Protein AF-A0A8J5NSU1-F1 (afdb_monomer)

Radius of gyration: 19.99 Å; Cα contacts (8 Å, |Δi|>4): 197; chains: 1; bounding box: 44×42×58 Å

Mean predicted aligned error: 5.73 Å

InterPro domains:
  IPR018834 DNA/RNA-binding domain, Est1-type [PF10373] (83-142)
  IPR045153 Est1/Ebs1-like [PTHR15696] (2-161)

Foldseek 3Di:
DLVCCCPPVQPVVLVVLVVVPPVSVVVNVVSLVVQLVVLVVCCVPPVVCVLSSLQSNLVSLVSQLVSDDDDPVSNVVSLVRSLVSLVVSCVVVVQALVSLVSVLVSPPPQLLSNLVSLVSQQPGNHHDVVSLVVLVVSLVPLPDLDLSSLVSVLVVLVSVCVVPDPDDRDPVSVVSSVVSVVSSVVCPVVVVVVCVCVVVPDD

pLDDT: mean 90.35, std 10.75, range [47.06, 98.19]

Sequence (203 aa):
MPARMWRHGIHSFLELLRHRLPASLEHMLTFLYLAYSMMALLYETVPAFEDTWIECLGDLARYRMAIEDDDTTDRELWTGLSRHWYCKASDRSPTTGRLYHHLAILARPNPLRQLYYYTKSLCVPIPFSSAQESLTNVFNCALSNSPDDTFIRAHKILFSTQSEYGVRMSENSRIEFLELARHFINQLDSHIAEMKGEWLEPG

Organism: NCBI:txid485398

Nearest PDB structures (foldseek):
  8p1h-assembly1_B-2  TM=4.190E-01  e=4.918E-01  Homo sapiens
  6fn9-assembly1_A  TM=3.946E-01  e=5.404E-01  Homo sapiens
  7exe-assembly1_B  TM=4.446E-01  e=1.525E+00  Mus musculus

Solvent-accessible surface area (backbone atoms only — not comparable to full-atom values): 10831 Å² total; per-residue (Å²): 112,68,68,56,45,45,50,68,67,43,49,51,51,51,53,57,33,60,77,41,57,74,85,29,46,70,61,44,53,54,48,49,56,51,52,44,53,54,40,51,50,40,41,75,73,42,65,93,48,35,70,60,33,35,47,51,48,16,49,50,25,45,53,58,25,73,70,45,85,84,50,68,65,61,27,49,51,24,45,51,53,15,44,54,27,34,51,55,42,31,73,75,39,68,44,45,6,59,42,31,37,52,47,21,64,66,33,61,91,43,60,63,56,22,52,51,24,23,49,49,5,54,70,27,88,43,51,27,75,72,28,56,66,58,44,52,52,53,45,69,66,41,76,60,89,46,59,63,23,30,50,44,45,33,47,43,55,59,55,63,35,62,75,48,86,81,48,76,69,49,72,67,58,50,51,52,35,52,50,33,50,51,54,29,60,72,43,44,66,64,52,60,63,70,47,75,62,68,84,69,60,86,129

Structure (mmCIF, N/CA/C/O backbone):
data_AF-A0A8J5NSU1-F1
#
_entry.id   AF-A0A8J5NSU1-F1
#
loop_
_atom_site.group_PDB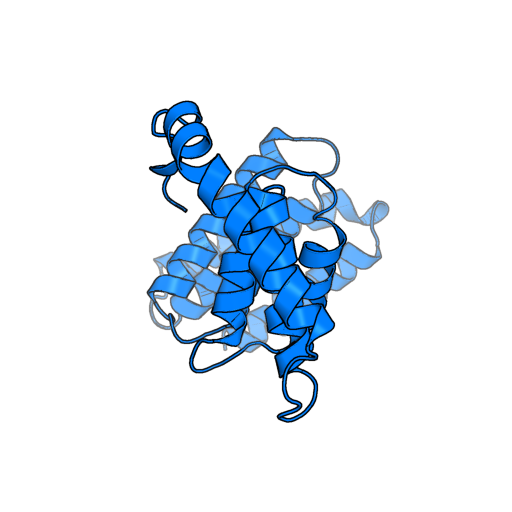
_atom_site.id
_atom_site.type_symbol
_atom_site.label_atom_id
_atom_site.label_alt_id
_atom_site.label_comp_id
_atom_site.label_asym_id
_atom_site.label_entity_id
_atom_site.label_seq_id
_atom_site.pdbx_PDB_ins_code
_atom_site.Cartn_x
_atom_site.Cartn_y
_atom_site.Cartn_z
_atom_site.occupancy
_atom_site.B_iso_or_equiv
_atom_site.auth_seq_id
_atom_site.auth_comp_id
_atom_site.auth_asym_id
_atom_site.auth_atom_id
_atom_site.pdbx_PDB_model_num
ATOM 1 N N . MET A 1 1 ? 3.792 -13.693 -20.933 1.00 75.44 1 MET A N 1
ATOM 2 C CA . MET A 1 1 ? 4.871 -12.800 -21.411 1.00 75.44 1 MET A CA 1
ATOM 3 C C . MET A 1 1 ? 5.168 -11.672 -20.403 1.00 75.44 1 MET A C 1
ATOM 5 O O . MET A 1 1 ? 6.319 -11.629 -19.973 1.00 75.44 1 MET A O 1
ATOM 9 N N . PRO A 1 2 ? 4.181 -10.904 -19.885 1.00 86.81 2 PRO A N 1
ATOM 10 C CA . PRO A 1 2 ? 4.406 -9.832 -18.891 1.00 86.81 2 PRO A CA 1
ATOM 11 C C . PRO A 1 2 ? 5.147 -10.260 -17.616 1.00 86.81 2 PRO A C 1
ATOM 13 O O . PRO A 1 2 ? 6.163 -9.674 -17.262 1.00 86.81 2 PRO A O 1
ATOM 16 N N . ALA A 1 3 ? 4.723 -11.357 -16.978 1.00 86.75 3 ALA A N 1
ATOM 17 C CA . ALA A 1 3 ? 5.341 -11.835 -15.736 1.00 86.75 3 ALA A CA 1
ATOM 18 C C . ALA A 1 3 ? 6.834 -12.196 -15.881 1.00 86.75 3 ALA A C 1
ATOM 20 O O . ALA A 1 3 ? 7.615 -12.003 -14.952 1.00 86.75 3 ALA A O 1
ATOM 21 N N . ARG A 1 4 ? 7.250 -12.708 -17.051 1.00 89.62 4 ARG A N 1
ATOM 22 C CA . ARG A 1 4 ? 8.665 -13.014 -17.328 1.00 89.62 4 ARG A CA 1
ATOM 23 C C . ARG A 1 4 ? 9.475 -11.743 -17.556 1.00 89.62 4 ARG A C 1
ATOM 25 O O . ARG A 1 4 ? 10.593 -11.667 -17.060 1.00 89.62 4 ARG A O 1
ATOM 32 N N . MET A 1 5 ? 8.913 -10.776 -18.282 1.00 91.56 5 MET A N 1
ATOM 33 C CA . MET A 1 5 ? 9.536 -9.470 -18.502 1.00 91.56 5 MET A CA 1
ATOM 34 C C . MET A 1 5 ? 9.744 -8.740 -17.173 1.00 91.56 5 MET A C 1
ATOM 36 O O . MET A 1 5 ? 10.858 -8.312 -16.898 1.00 91.56 5 MET A O 1
ATOM 40 N N . TRP A 1 6 ? 8.719 -8.693 -16.316 1.00 93.19 6 TRP A N 1
ATOM 41 C CA . TRP A 1 6 ? 8.844 -8.125 -14.975 1.00 93.19 6 TRP A CA 1
ATOM 42 C C . TRP A 1 6 ? 9.923 -8.844 -14.166 1.00 93.19 6 TRP A C 1
ATOM 44 O O . TRP A 1 6 ? 10.908 -8.231 -13.768 1.00 93.19 6 TRP A O 1
ATOM 54 N N . ARG A 1 7 ? 9.785 -10.164 -13.982 1.00 91.94 7 ARG A N 1
ATOM 55 C CA . ARG A 1 7 ? 10.681 -10.943 -13.120 1.00 91.94 7 ARG A CA 1
ATOM 56 C C . ARG A 1 7 ? 12.136 -10.865 -13.570 1.00 91.94 7 ARG A C 1
ATOM 58 O O . ARG A 1 7 ? 12.996 -10.564 -12.754 1.00 91.94 7 ARG A O 1
ATOM 65 N N . HIS A 1 8 ? 12.405 -11.159 -14.840 1.00 91.88 8 HIS A N 1
ATOM 66 C CA . HIS A 1 8 ? 13.769 -11.350 -15.336 1.00 91.88 8 HIS A CA 1
ATOM 67 C C . HIS A 1 8 ? 14.363 -10.106 -15.999 1.00 91.88 8 HIS A C 1
ATOM 69 O O . HIS A 1 8 ? 15.579 -9.965 -16.008 1.00 91.88 8 HIS A O 1
ATOM 75 N N . GLY A 1 9 ? 13.530 -9.233 -16.570 1.00 89.81 9 GLY A N 1
ATOM 76 C CA . GLY A 1 9 ? 13.984 -8.037 -17.282 1.00 89.81 9 GLY A CA 1
ATOM 77 C C . GLY A 1 9 ? 14.068 -6.790 -16.406 1.00 89.81 9 GLY A C 1
ATOM 78 O O . GLY A 1 9 ? 14.919 -5.946 -16.656 1.00 89.81 9 GLY A O 1
ATOM 79 N N . ILE A 1 10 ? 13.214 -6.673 -15.384 1.00 94.94 10 ILE A N 1
ATOM 80 C CA . ILE A 1 10 ? 13.121 -5.463 -14.554 1.00 94.94 10 ILE A CA 1
ATOM 81 C C . ILE A 1 10 ? 13.527 -5.769 -13.114 1.00 94.94 10 ILE A C 1
ATOM 83 O O . ILE A 1 10 ? 14.558 -5.295 -12.646 1.00 94.94 10 ILE A O 1
ATOM 87 N N . HIS A 1 11 ? 12.764 -6.615 -12.424 1.00 94.62 11 HIS A N 1
ATOM 88 C CA . HIS A 1 11 ? 12.920 -6.866 -10.995 1.00 94.62 11 HIS A CA 1
ATOM 89 C C . HIS A 1 11 ? 14.292 -7.456 -10.640 1.00 94.62 11 HIS A C 1
ATOM 91 O O . HIS A 1 11 ? 14.971 -6.935 -9.762 1.00 94.62 11 HIS A O 1
ATOM 97 N N . SER A 1 12 ? 14.755 -8.505 -11.334 1.00 94.69 12 SER A N 1
ATOM 98 C CA . SER A 1 12 ? 16.086 -9.079 -11.073 1.00 94.69 12 SER A CA 1
ATOM 99 C C . SER A 1 12 ? 17.222 -8.064 -11.227 1.00 94.69 12 SER A C 1
ATOM 101 O O . SER A 1 12 ? 18.187 -8.115 -10.465 1.00 94.69 12 SER A O 1
ATOM 103 N N . PHE A 1 13 ? 17.118 -7.144 -12.188 1.00 95.50 13 PHE A N 1
ATOM 104 C CA . PHE A 1 13 ? 18.140 -6.123 -12.394 1.00 95.50 13 PHE A CA 1
ATOM 105 C C . PHE A 1 13 ? 18.044 -5.001 -11.353 1.00 95.50 13 PHE A C 1
ATOM 107 O O . PHE A 1 13 ? 19.072 -4.601 -10.812 1.00 95.50 13 PHE A O 1
ATOM 114 N N . LEU A 1 14 ? 16.830 -4.569 -10.985 1.00 95.38 14 LEU A N 1
ATOM 115 C CA . LEU A 1 14 ? 16.616 -3.643 -9.867 1.00 95.38 14 LEU A CA 1
ATOM 116 C C . LEU A 1 14 ? 17.198 -4.179 -8.567 1.00 95.38 14 LEU A C 1
ATOM 118 O O . LEU A 1 14 ? 17.887 -3.447 -7.866 1.00 95.38 14 LEU A O 1
ATOM 122 N N . GLU A 1 15 ? 16.976 -5.457 -8.264 1.00 95.88 15 GLU A N 1
ATOM 123 C CA . GLU A 1 15 ? 17.552 -6.073 -7.074 1.00 95.88 15 GLU A CA 1
ATOM 124 C C . GLU A 1 15 ? 19.081 -6.086 -7.139 1.00 95.88 15 GLU A C 1
ATOM 126 O O . GLU A 1 15 ? 19.726 -5.732 -6.155 1.00 95.88 15 GLU A O 1
ATOM 131 N N . LEU A 1 16 ? 19.684 -6.408 -8.288 1.00 96.19 16 LEU A N 1
ATOM 132 C CA . LEU A 1 16 ? 21.140 -6.334 -8.454 1.00 96.19 16 LEU A CA 1
ATOM 133 C C . LEU A 1 16 ? 21.671 -4.923 -8.173 1.00 96.19 16 LEU A C 1
ATOM 135 O O . LEU A 1 16 ? 22.657 -4.779 -7.448 1.00 96.19 16 LEU A O 1
ATOM 139 N N . LEU A 1 17 ? 21.019 -3.893 -8.716 1.00 95.75 17 LEU A N 1
ATOM 140 C CA . LEU A 1 17 ? 21.403 -2.502 -8.485 1.00 95.75 17 LEU A CA 1
ATOM 141 C C . LEU A 1 17 ? 21.207 -2.114 -7.016 1.00 95.75 17 LEU A C 1
ATOM 143 O O . LEU A 1 17 ? 22.124 -1.554 -6.423 1.00 95.75 17 LEU A O 1
ATOM 147 N N . ARG A 1 18 ? 20.086 -2.492 -6.393 1.00 93.81 18 ARG A N 1
ATOM 148 C CA . ARG A 1 18 ? 19.778 -2.201 -4.985 1.00 93.81 18 ARG A CA 1
ATOM 149 C C . ARG A 1 18 ? 20.840 -2.750 -4.031 1.00 93.81 18 ARG A C 1
ATOM 151 O O . ARG A 1 18 ? 21.255 -2.050 -3.114 1.00 93.81 18 ARG A O 1
ATOM 158 N N . HIS A 1 19 ? 21.334 -3.967 -4.266 1.00 95.19 19 HIS A N 1
ATOM 159 C CA . HIS A 1 19 ? 22.389 -4.577 -3.439 1.00 95.19 19 HIS A CA 1
ATOM 160 C C . HIS A 1 19 ? 23.763 -3.895 -3.579 1.00 95.19 19 HIS A C 1
ATOM 162 O O . HIS A 1 19 ? 24.667 -4.180 -2.796 1.00 95.19 19 HIS A O 1
ATOM 168 N N . ARG A 1 20 ? 23.950 -3.033 -4.585 1.00 95.31 20 ARG A N 1
ATOM 169 C CA . ARG A 1 20 ? 25.209 -2.320 -4.859 1.00 95.31 20 ARG A CA 1
ATOM 170 C C . ARG A 1 20 ? 25.167 -0.846 -4.453 1.00 95.31 20 ARG A C 1
ATOM 172 O O . ARG A 1 20 ? 26.121 -0.122 -4.736 1.00 95.31 20 ARG A O 1
ATOM 179 N N . LEU A 1 21 ? 24.096 -0.402 -3.798 1.00 92.94 21 LEU A N 1
ATOM 180 C CA . LEU A 1 21 ? 24.011 0.956 -3.275 1.00 92.94 21 LEU A CA 1
ATOM 181 C C . LEU A 1 21 ? 25.087 1.196 -2.194 1.00 92.94 21 LEU A C 1
ATOM 183 O O . LEU A 1 21 ? 25.416 0.270 -1.448 1.00 92.94 21 LEU A O 1
ATOM 187 N N . PRO A 1 22 ? 25.656 2.414 -2.117 1.00 94.44 22 PRO A N 1
ATOM 188 C CA . PRO A 1 22 ? 25.308 3.602 -2.911 1.00 94.44 22 PRO A CA 1
ATOM 189 C C . PRO A 1 22 ? 25.977 3.670 -4.299 1.00 94.44 22 PRO A C 1
ATOM 191 O O . PRO A 1 22 ? 25.592 4.495 -5.120 1.00 94.44 22 PRO A O 1
ATOM 194 N N . ALA A 1 23 ? 26.942 2.797 -4.611 1.00 96.38 23 ALA A N 1
ATOM 195 C CA . ALA A 1 23 ? 27.762 2.896 -5.828 1.00 96.38 23 ALA A CA 1
ATOM 196 C C . ALA A 1 23 ? 26.972 2.766 -7.149 1.00 96.38 23 ALA A C 1
ATOM 198 O O . ALA A 1 23 ? 27.424 3.222 -8.196 1.00 96.38 23 ALA A O 1
ATOM 199 N N . SER A 1 24 ? 25.798 2.138 -7.118 1.00 95.94 24 SER A N 1
ATOM 200 C CA . SER A 1 24 ? 24.911 1.946 -8.272 1.00 95.94 24 SER A CA 1
ATOM 201 C C . SER A 1 24 ? 23.809 3.005 -8.409 1.00 95.94 24 SER A C 1
ATOM 203 O O . SER A 1 24 ? 22.984 2.865 -9.312 1.00 95.94 24 SER A O 1
ATOM 205 N N . LEU A 1 25 ? 23.754 4.032 -7.549 1.00 93.75 25 LEU A N 1
ATOM 206 C CA . LEU A 1 25 ? 22.594 4.929 -7.435 1.00 93.75 25 LEU A CA 1
ATOM 207 C C . LEU A 1 25 ? 22.194 5.576 -8.770 1.00 93.75 25 LEU A C 1
ATOM 209 O O . LEU A 1 25 ? 21.051 5.432 -9.196 1.00 93.75 25 LEU A O 1
ATOM 213 N N . GLU A 1 26 ? 23.134 6.208 -9.477 1.00 94.56 26 GLU A N 1
ATOM 214 C CA . GLU A 1 26 ? 22.860 6.849 -10.775 1.00 94.56 26 GLU A CA 1
ATOM 215 C C . GLU A 1 26 ? 22.326 5.858 -11.824 1.00 94.56 26 GLU A C 1
ATOM 217 O O . GLU A 1 26 ? 21.398 6.160 -12.581 1.00 94.56 26 GLU A O 1
ATOM 222 N N . HIS A 1 27 ? 22.870 4.637 -11.838 1.00 96.12 27 HIS A N 1
ATOM 223 C CA . HIS A 1 27 ? 22.427 3.571 -12.737 1.00 96.12 27 HIS A CA 1
ATOM 224 C C . HIS A 1 27 ? 21.019 3.095 -12.373 1.00 96.12 27 HIS A C 1
ATOM 226 O O . HIS A 1 27 ? 20.200 2.849 -13.258 1.00 96.12 27 HIS A O 1
ATOM 232 N N . MET A 1 28 ? 20.723 2.987 -11.074 1.00 95.69 28 MET A N 1
ATOM 233 C CA . MET A 1 28 ? 19.408 2.603 -10.569 1.00 95.69 28 MET A CA 1
ATOM 234 C C . MET A 1 28 ? 18.350 3.649 -10.904 1.00 95.69 28 MET A C 1
ATOM 236 O O . MET A 1 28 ? 17.286 3.280 -11.398 1.00 95.69 28 MET A O 1
ATOM 240 N N . LEU A 1 29 ? 18.655 4.935 -10.719 1.00 94.69 29 LEU A N 1
ATOM 241 C CA . LEU A 1 29 ? 17.772 6.036 -11.100 1.00 94.69 29 LEU A CA 1
ATOM 242 C C . LEU A 1 29 ? 17.488 6.007 -12.604 1.00 94.69 29 LEU A C 1
ATOM 244 O O . LEU A 1 29 ? 16.330 5.933 -13.011 1.00 94.69 29 LEU A O 1
ATOM 248 N N . THR A 1 30 ? 18.536 5.965 -13.430 1.00 96.38 30 THR A N 1
ATOM 249 C CA . THR A 1 30 ? 18.403 5.915 -14.896 1.00 96.38 30 THR A CA 1
ATOM 250 C C . THR A 1 30 ? 17.555 4.723 -15.344 1.00 96.38 30 THR A C 1
ATOM 252 O O . THR A 1 30 ? 16.654 4.866 -16.174 1.00 96.38 30 THR A O 1
ATOM 255 N N . PHE A 1 31 ? 17.803 3.543 -14.767 1.00 96.94 31 PHE A N 1
ATOM 256 C CA . PHE A 1 31 ? 17.044 2.341 -15.091 1.00 96.94 31 PHE A CA 1
ATOM 257 C C . PHE A 1 31 ? 15.575 2.447 -14.668 1.00 96.94 31 PHE A C 1
ATOM 259 O O . PHE A 1 31 ? 14.702 2.053 -15.438 1.00 96.94 31 PHE A O 1
ATOM 266 N N . LEU A 1 32 ? 15.284 3.008 -13.490 1.00 96.00 32 LEU A N 1
ATOM 267 C CA . LEU A 1 32 ? 13.913 3.229 -13.026 1.00 96.00 32 LEU A CA 1
ATOM 268 C C . LEU A 1 32 ? 13.137 4.157 -13.966 1.00 96.00 32 LEU A C 1
ATOM 270 O O . LEU A 1 32 ? 12.021 3.809 -14.348 1.00 96.00 32 LEU A O 1
ATOM 274 N N . TYR A 1 33 ? 13.723 5.280 -14.396 1.00 95.31 33 TYR A N 1
ATOM 275 C CA . TYR A 1 33 ? 13.072 6.195 -15.344 1.00 95.31 33 TYR A CA 1
ATOM 276 C C . TYR A 1 33 ? 12.796 5.532 -16.698 1.00 95.31 33 TYR A C 1
ATOM 278 O O . TYR A 1 33 ? 11.700 5.679 -17.250 1.00 95.31 33 TYR A O 1
ATOM 286 N N . LEU A 1 34 ? 13.756 4.761 -17.222 1.00 97.31 34 LEU A N 1
ATOM 287 C CA . LEU A 1 34 ? 13.581 4.026 -18.474 1.00 97.31 34 LEU A CA 1
ATOM 288 C C . LEU A 1 34 ? 12.487 2.958 -18.345 1.00 97.31 34 LEU A C 1
ATOM 290 O O . LEU A 1 34 ? 11.569 2.914 -19.164 1.00 97.31 34 LEU A O 1
ATOM 294 N N . ALA A 1 35 ? 12.555 2.126 -17.303 1.00 97.19 35 ALA A N 1
ATOM 295 C CA . ALA A 1 35 ? 11.579 1.073 -17.055 1.00 97.19 35 ALA A CA 1
ATOM 296 C C . ALA A 1 35 ? 10.172 1.654 -16.866 1.00 97.19 35 ALA A C 1
ATOM 298 O O . ALA A 1 35 ? 9.225 1.143 -17.459 1.00 97.19 35 ALA A O 1
ATOM 299 N N . TYR A 1 36 ? 10.035 2.748 -16.110 1.00 97.38 36 TYR A N 1
ATOM 300 C CA . TYR A 1 36 ? 8.752 3.419 -15.901 1.00 97.38 36 TYR A CA 1
ATOM 301 C C . TYR A 1 36 ? 8.175 3.946 -17.216 1.00 97.38 36 TYR A C 1
ATOM 303 O O . TYR A 1 36 ? 7.023 3.662 -17.532 1.00 97.38 36 TYR A O 1
ATOM 311 N N . SER A 1 37 ? 8.990 4.625 -18.029 1.00 97.31 37 SER A N 1
ATOM 312 C CA . SER A 1 37 ? 8.568 5.144 -19.339 1.00 97.31 37 SER A CA 1
ATOM 313 C C . SER A 1 37 ? 8.126 4.022 -20.284 1.00 97.31 37 SER A C 1
ATOM 315 O O . SER A 1 37 ? 7.095 4.127 -20.947 1.00 97.31 37 SER A O 1
ATOM 317 N N . MET A 1 38 ? 8.866 2.909 -20.311 1.00 96.00 38 MET A N 1
ATOM 318 C CA . MET A 1 38 ? 8.496 1.735 -21.101 1.00 96.00 38 MET A CA 1
ATOM 319 C C . MET A 1 38 ? 7.194 1.093 -20.605 1.00 96.00 38 MET A C 1
ATOM 321 O O . MET A 1 38 ? 6.357 0.718 -21.423 1.00 96.00 38 MET A O 1
ATOM 325 N N . MET A 1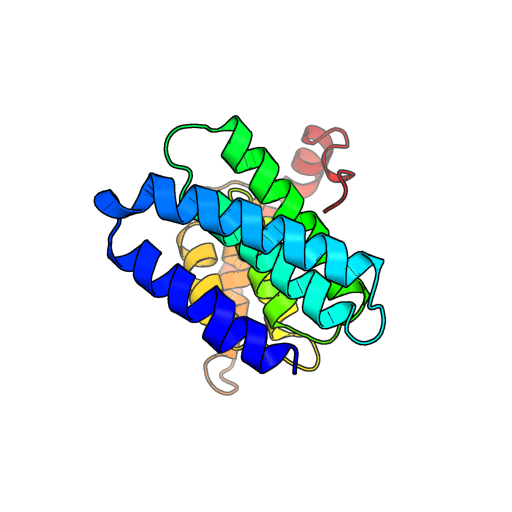 39 ? 7.001 0.963 -19.287 1.00 95.88 39 MET A N 1
ATOM 326 C CA . MET A 1 39 ? 5.768 0.392 -18.731 1.00 95.88 39 MET A CA 1
ATOM 327 C C . MET A 1 39 ? 4.561 1.303 -18.974 1.00 95.88 39 MET A C 1
ATOM 329 O O . MET A 1 39 ? 3.490 0.794 -19.291 1.00 95.88 39 MET A O 1
ATOM 333 N N . ALA A 1 40 ? 4.730 2.625 -18.889 1.00 96.81 40 ALA A N 1
ATOM 334 C CA . ALA A 1 40 ? 3.679 3.594 -19.195 1.00 96.81 40 ALA A CA 1
ATOM 335 C C . ALA A 1 40 ? 3.247 3.496 -20.666 1.00 96.81 40 ALA A C 1
ATOM 337 O O . ALA A 1 40 ? 2.057 3.385 -20.953 1.00 96.81 40 ALA A O 1
ATOM 338 N N . LEU A 1 41 ? 4.209 3.401 -21.591 1.00 97.25 41 LEU A N 1
ATOM 339 C CA . LEU A 1 41 ? 3.911 3.190 -23.007 1.00 97.25 41 LEU A CA 1
ATOM 340 C C . LEU A 1 41 ? 3.153 1.875 -23.245 1.00 97.25 41 LEU A C 1
ATOM 342 O O . LEU A 1 41 ? 2.197 1.843 -24.019 1.00 97.25 41 LEU A O 1
ATOM 346 N N . LEU A 1 42 ? 3.548 0.779 -22.588 1.00 96.00 42 LEU A N 1
ATOM 347 C CA . LEU A 1 42 ? 2.837 -0.503 -22.696 1.00 96.00 42 LEU A CA 1
ATOM 348 C C . LEU A 1 42 ? 1.428 -0.440 -22.098 1.00 96.00 42 LEU A C 1
ATOM 350 O O . LEU A 1 42 ? 0.510 -1.033 -22.661 1.00 96.00 42 LEU A O 1
ATOM 354 N N . TYR A 1 43 ? 1.252 0.286 -20.995 1.00 96.44 43 TYR A N 1
ATOM 355 C CA . TYR A 1 43 ? -0.054 0.547 -20.400 1.00 96.44 43 TYR A CA 1
ATOM 356 C C . TYR A 1 43 ? -0.986 1.277 -21.383 1.00 96.44 43 TYR A C 1
ATOM 358 O O . TYR A 1 43 ? -2.143 0.885 -21.524 1.00 96.44 43 TYR A O 1
ATOM 366 N N . GLU A 1 44 ? -0.477 2.262 -22.126 1.00 96.50 44 GLU A N 1
ATOM 367 C CA . GLU A 1 44 ? -1.261 3.026 -23.108 1.00 96.50 44 GLU A CA 1
ATOM 368 C C . GLU A 1 44 ? -1.528 2.265 -24.415 1.00 96.50 44 GLU A C 1
ATOM 370 O O . GLU A 1 44 ? -2.582 2.426 -25.028 1.00 96.50 44 GLU A O 1
ATOM 375 N N . THR A 1 45 ? -0.581 1.436 -24.863 1.00 97.19 45 THR A N 1
ATOM 376 C CA . THR A 1 45 ? -0.619 0.830 -26.208 1.00 97.19 45 THR A CA 1
ATOM 377 C C . THR A 1 45 ? -1.034 -0.641 -26.228 1.00 97.19 45 THR A C 1
ATOM 379 O O . THR A 1 45 ? -1.451 -1.144 -27.272 1.00 97.19 45 THR A O 1
ATOM 382 N N . VAL A 1 46 ? -0.951 -1.353 -25.096 1.00 95.75 46 VAL A N 1
ATOM 383 C CA . VAL A 1 46 ? -1.219 -2.798 -24.997 1.00 95.75 46 VAL A CA 1
ATOM 384 C C . VAL A 1 46 ? -2.208 -3.091 -23.854 1.00 95.75 46 VAL A C 1
ATOM 386 O O . VAL A 1 46 ? -1.813 -3.608 -22.801 1.00 95.75 46 VAL A O 1
ATOM 389 N N . PRO A 1 47 ? -3.519 -2.845 -24.057 1.00 93.12 47 PRO A N 1
ATOM 390 C CA . PRO A 1 47 ? -4.539 -2.979 -23.008 1.00 93.12 47 PRO A CA 1
ATOM 391 C C . PRO A 1 47 ? -4.761 -4.424 -22.538 1.00 93.12 47 PRO A C 1
ATOM 393 O O . PRO A 1 47 ? -5.277 -4.652 -21.449 1.00 93.12 47 PRO A O 1
ATOM 396 N N . ALA A 1 48 ? -4.334 -5.423 -23.319 1.00 94.44 48 ALA A N 1
ATOM 397 C CA . ALA A 1 48 ? -4.514 -6.841 -22.996 1.00 94.44 48 ALA A CA 1
ATOM 398 C C . ALA A 1 48 ? -3.893 -7.271 -21.650 1.00 94.44 48 ALA A C 1
ATOM 400 O O . ALA A 1 48 ? -4.264 -8.313 -21.115 1.00 94.44 48 ALA A O 1
ATOM 401 N N . PHE A 1 49 ? -2.946 -6.495 -21.113 1.00 93.56 49 PHE A N 1
ATOM 402 C CA . PHE A 1 49 ? -2.282 -6.772 -19.836 1.00 93.56 49 PHE A CA 1
ATOM 403 C C . PHE A 1 49 ? -2.322 -5.568 -18.884 1.00 93.56 49 PHE A C 1
ATOM 405 O O . PHE A 1 49 ? -1.442 -5.438 -18.034 1.00 93.56 49 PHE A O 1
ATOM 412 N N . GLU A 1 50 ? -3.333 -4.702 -19.023 1.00 94.56 50 GLU A N 1
ATOM 413 C CA . GLU A 1 50 ? -3.479 -3.449 -18.270 1.00 94.56 50 GLU A CA 1
ATOM 414 C C . GLU A 1 50 ? -3.251 -3.633 -16.761 1.00 94.56 50 GLU A C 1
ATOM 416 O O . GLU A 1 50 ? -2.445 -2.915 -16.174 1.00 94.56 50 GLU A O 1
ATOM 421 N N . ASP A 1 51 ? -3.877 -4.644 -16.150 1.00 94.00 51 ASP A N 1
ATOM 422 C CA . ASP A 1 51 ? -3.747 -4.919 -14.712 1.00 94.00 51 ASP A CA 1
ATOM 423 C C . ASP A 1 51 ? -2.292 -5.199 -14.310 1.00 94.00 51 ASP A C 1
ATOM 425 O O . ASP A 1 51 ? -1.814 -4.719 -13.285 1.00 94.00 51 ASP A O 1
ATOM 429 N N . THR A 1 52 ? -1.549 -5.927 -15.151 1.00 94.00 52 THR A N 1
ATOM 430 C CA . THR A 1 52 ? -0.128 -6.198 -14.897 1.00 94.00 52 THR A CA 1
ATOM 431 C C . THR A 1 52 ? 0.709 -4.928 -15.018 1.00 94.00 52 THR A C 1
ATOM 433 O O . THR A 1 52 ? 1.629 -4.728 -14.228 1.00 94.00 52 THR A O 1
ATOM 436 N N . TRP A 1 53 ? 0.406 -4.065 -15.989 1.00 96.19 53 TRP A N 1
ATOM 437 C CA . TRP A 1 53 ? 1.135 -2.811 -16.186 1.00 96.19 53 TRP A CA 1
ATOM 438 C C . TRP A 1 53 ? 0.902 -1.823 -15.048 1.00 96.19 53 TRP A C 1
ATOM 440 O O . TRP A 1 53 ? 1.867 -1.239 -14.561 1.00 96.19 53 TRP A O 1
ATOM 450 N N . ILE A 1 54 ? -0.341 -1.707 -14.574 1.00 97.06 54 ILE A N 1
ATOM 451 C CA . ILE A 1 54 ? -0.711 -0.893 -13.409 1.00 97.06 54 ILE A CA 1
ATOM 452 C C . ILE A 1 54 ? 0.120 -1.300 -12.188 1.00 97.06 54 ILE A C 1
ATOM 454 O O . ILE A 1 54 ? 0.721 -0.449 -11.534 1.00 97.06 54 ILE A O 1
ATOM 458 N N . GLU A 1 55 ? 0.206 -2.598 -11.900 1.00 95.94 55 GLU A N 1
ATOM 459 C CA . GLU A 1 55 ? 0.990 -3.082 -10.762 1.00 95.94 55 GLU A CA 1
ATOM 460 C C . GLU A 1 55 ? 2.495 -2.836 -10.935 1.00 95.94 55 GLU A C 1
ATOM 462 O O . GLU A 1 55 ? 3.147 -2.368 -10.003 1.00 95.94 55 GLU A O 1
ATOM 467 N N . CYS A 1 56 ? 3.044 -3.079 -12.132 1.00 96.31 56 CYS A N 1
ATOM 468 C CA . CYS A 1 56 ? 4.457 -2.806 -12.419 1.00 96.31 56 CYS A CA 1
ATOM 469 C C . CYS A 1 56 ? 4.796 -1.320 -12.224 1.00 96.31 56 CYS A C 1
ATOM 471 O O . CYS A 1 56 ? 5.853 -0.995 -11.687 1.00 96.31 56 CYS A O 1
ATOM 473 N N . LEU A 1 57 ? 3.906 -0.414 -12.641 1.00 97.81 57 LEU A N 1
ATOM 474 C CA . LEU A 1 57 ? 4.071 1.030 -12.457 1.00 97.81 57 LEU A CA 1
ATOM 475 C C . LEU A 1 57 ? 4.028 1.421 -10.975 1.00 97.81 57 LEU A C 1
ATOM 477 O O . LEU A 1 57 ? 4.864 2.210 -10.529 1.00 97.81 57 LEU A O 1
ATOM 481 N N . GLY A 1 58 ? 3.121 0.820 -10.199 1.00 97.62 58 GLY A N 1
ATOM 482 C CA . GLY A 1 58 ? 3.068 0.994 -8.746 1.00 97.62 58 GLY A CA 1
ATOM 483 C C . GLY A 1 58 ? 4.348 0.529 -8.050 1.00 97.62 58 GLY A C 1
ATOM 484 O O . GLY A 1 58 ? 4.872 1.239 -7.186 1.00 97.62 58 GLY A O 1
ATOM 485 N N . ASP A 1 59 ? 4.896 -0.619 -8.456 1.00 96.56 59 ASP A N 1
ATOM 486 C CA . ASP A 1 59 ? 6.163 -1.139 -7.941 1.00 96.56 59 ASP A CA 1
ATOM 487 C C . ASP A 1 59 ? 7.366 -0.277 -8.323 1.00 96.56 59 ASP A C 1
ATOM 489 O O . ASP A 1 59 ? 8.184 0.034 -7.458 1.00 96.56 59 ASP A O 1
ATOM 493 N N . LEU A 1 60 ? 7.476 0.151 -9.582 1.00 97.38 60 LEU A N 1
ATOM 494 C CA . LEU A 1 60 ? 8.561 1.030 -10.030 1.00 97.38 60 LEU A CA 1
ATOM 495 C C . LEU A 1 60 ? 8.560 2.357 -9.265 1.00 97.38 60 LEU A C 1
ATOM 497 O O . LEU A 1 60 ? 9.611 2.790 -8.788 1.00 97.38 60 LEU A O 1
ATOM 501 N N . ALA A 1 61 ? 7.383 2.957 -9.074 1.00 96.88 61 ALA A N 1
ATOM 502 C CA . ALA A 1 61 ? 7.242 4.159 -8.262 1.00 96.88 61 ALA A CA 1
ATOM 503 C C . ALA A 1 61 ? 7.662 3.919 -6.801 1.00 96.88 61 ALA A C 1
ATOM 505 O O . ALA A 1 61 ? 8.364 4.738 -6.210 1.00 96.88 61 ALA A O 1
ATOM 506 N N . ARG A 1 62 ? 7.317 2.756 -6.233 1.00 95.25 62 ARG A N 1
ATOM 507 C CA . ARG A 1 62 ? 7.718 2.370 -4.873 1.00 95.25 62 ARG A CA 1
ATOM 508 C C . ARG A 1 62 ? 9.229 2.164 -4.738 1.00 95.25 62 ARG A C 1
ATOM 510 O O . ARG A 1 62 ? 9.795 2.560 -3.723 1.00 95.25 62 ARG A O 1
ATOM 517 N N . TYR A 1 63 ? 9.893 1.574 -5.736 1.00 94.88 63 TYR A N 1
ATOM 518 C CA . TYR A 1 63 ? 11.357 1.469 -5.758 1.00 94.88 63 TYR A CA 1
ATOM 519 C C . TYR A 1 63 ? 12.010 2.849 -5.774 1.00 94.88 63 TYR A C 1
ATOM 521 O O . TYR A 1 63 ? 12.932 3.085 -4.999 1.00 94.88 63 TYR A O 1
ATOM 529 N N . ARG A 1 64 ? 11.513 3.765 -6.614 1.00 94.25 64 ARG A N 1
ATOM 530 C CA . ARG A 1 64 ? 12.036 5.133 -6.710 1.00 94.25 64 ARG A CA 1
ATOM 531 C C . ARG A 1 64 ? 11.833 5.930 -5.420 1.00 94.25 64 ARG A C 1
ATOM 533 O O . ARG A 1 64 ? 12.750 6.638 -5.019 1.00 94.25 64 ARG A O 1
ATOM 540 N N . MET A 1 65 ? 10.692 5.751 -4.752 1.00 92.25 65 MET A N 1
ATOM 541 C CA . MET A 1 65 ? 10.424 6.287 -3.413 1.00 92.25 65 MET A CA 1
ATOM 542 C C . MET A 1 65 ? 11.403 5.733 -2.364 1.00 92.25 65 MET A C 1
ATOM 544 O O . MET A 1 65 ? 11.856 6.474 -1.502 1.00 92.25 65 MET A O 1
ATOM 548 N N . ALA A 1 66 ? 11.722 4.435 -2.409 1.00 90.12 66 ALA A N 1
ATOM 549 C CA . ALA A 1 66 ? 12.539 3.775 -1.387 1.00 90.12 66 ALA A CA 1
ATOM 550 C C . ALA A 1 66 ? 14.041 4.098 -1.461 1.00 90.12 66 ALA A C 1
ATOM 552 O O . ALA A 1 66 ? 14.744 3.860 -0.483 1.00 90.12 66 ALA A O 1
ATOM 553 N N . ILE A 1 67 ? 14.531 4.578 -2.607 1.00 89.38 67 ILE A N 1
ATOM 554 C CA . ILE A 1 67 ? 15.938 4.977 -2.787 1.00 89.38 67 ILE A CA 1
ATOM 555 C C . ILE A 1 67 ? 16.168 6.484 -2.636 1.00 89.38 67 ILE A C 1
ATOM 557 O O . ILE A 1 67 ? 17.316 6.910 -2.676 1.00 89.38 67 ILE A O 1
ATOM 561 N N . GLU A 1 68 ? 15.101 7.278 -2.514 1.00 83.12 68 GLU A N 1
ATOM 562 C CA . GLU A 1 68 ? 15.203 8.715 -2.264 1.00 83.12 68 GLU A CA 1
ATOM 563 C C . GLU A 1 68 ? 15.391 8.958 -0.764 1.00 83.12 68 GLU A C 1
ATOM 565 O O . GLU A 1 68 ? 14.454 8.755 0.015 1.00 83.12 68 GLU A O 1
ATOM 570 N N . ASP A 1 69 ? 16.603 9.352 -0.372 1.00 70.38 69 ASP A N 1
ATOM 571 C CA . ASP A 1 69 ? 16.961 9.614 1.030 1.00 70.38 69 ASP A CA 1
ATOM 572 C C . ASP A 1 69 ? 17.055 11.123 1.333 1.00 70.38 69 ASP A C 1
ATOM 574 O O . ASP A 1 69 ? 16.774 11.538 2.456 1.00 70.38 69 ASP A O 1
ATOM 578 N N . ASP A 1 70 ? 17.357 11.954 0.324 1.00 71.56 70 ASP A N 1
ATOM 579 C CA . ASP A 1 70 ? 17.705 13.369 0.517 1.00 71.56 70 ASP A CA 1
ATOM 580 C C . ASP A 1 70 ? 16.606 14.350 0.059 1.00 71.56 70 ASP A C 1
ATOM 582 O O . ASP A 1 70 ? 16.414 15.388 0.699 1.00 71.56 70 ASP A O 1
ATOM 586 N N . ASP A 1 71 ? 15.853 14.049 -1.012 1.00 81.00 71 ASP A N 1
ATOM 587 C CA . ASP A 1 71 ? 14.799 14.939 -1.526 1.00 81.00 71 ASP A CA 1
ATOM 588 C C . ASP A 1 71 ? 13.393 14.523 -1.060 1.00 81.00 71 ASP A C 1
ATOM 590 O O . ASP A 1 71 ? 12.753 13.600 -1.579 1.00 81.00 71 ASP A O 1
ATOM 594 N N . THR A 1 72 ? 12.865 15.260 -0.081 1.00 81.94 72 THR A N 1
ATOM 595 C CA . THR A 1 72 ? 11.516 15.046 0.457 1.00 81.94 72 THR A CA 1
ATOM 596 C C . THR A 1 72 ? 10.417 15.237 -0.591 1.00 81.94 72 THR A C 1
ATOM 598 O O . THR A 1 72 ? 9.408 14.536 -0.533 1.00 81.94 72 THR A O 1
ATOM 601 N N . THR A 1 73 ? 10.613 16.133 -1.562 1.00 87.62 73 THR A N 1
ATOM 602 C CA . THR A 1 73 ? 9.623 16.452 -2.604 1.00 87.62 73 THR A CA 1
ATOM 603 C C . THR A 1 73 ? 9.491 15.298 -3.585 1.00 87.62 73 THR A C 1
ATOM 605 O O . THR A 1 73 ? 8.384 14.831 -3.865 1.00 87.62 73 THR A O 1
ATOM 608 N N . ASP A 1 74 ? 10.625 14.790 -4.067 1.00 87.19 74 ASP A N 1
ATOM 609 C CA . ASP A 1 74 ? 10.646 13.632 -4.955 1.00 87.19 74 ASP A CA 1
ATOM 610 C C . ASP A 1 74 ? 10.067 12.408 -4.238 1.00 87.19 74 ASP A C 1
ATOM 612 O O . ASP A 1 74 ? 9.238 11.683 -4.798 1.00 87.19 74 ASP A O 1
ATOM 616 N N . ARG A 1 75 ? 10.411 12.201 -2.961 1.00 90.00 75 ARG A N 1
ATOM 617 C CA . ARG A 1 75 ? 9.852 11.088 -2.189 1.00 90.00 75 ARG A CA 1
ATOM 618 C C . ARG A 1 75 ? 8.329 11.161 -2.073 1.00 90.00 75 ARG A C 1
ATOM 620 O O . ARG A 1 75 ? 7.658 10.138 -2.238 1.00 90.00 75 ARG A O 1
ATOM 627 N N . GLU A 1 76 ? 7.771 12.339 -1.807 1.00 91.00 76 GLU A N 1
ATOM 628 C CA . GLU A 1 76 ? 6.321 12.558 -1.749 1.00 91.00 76 GLU A CA 1
ATOM 629 C C . GLU A 1 76 ? 5.650 12.338 -3.109 1.00 91.00 76 GLU A C 1
ATOM 631 O O . GLU A 1 76 ? 4.647 11.622 -3.184 1.00 91.00 76 GLU A O 1
ATOM 636 N N . LEU A 1 77 ? 6.240 12.855 -4.191 1.00 93.44 77 LEU A N 1
ATOM 637 C CA . LEU A 1 77 ? 5.756 12.645 -5.556 1.00 93.44 77 LEU A CA 1
ATOM 638 C C . LEU A 1 77 ? 5.664 11.151 -5.886 1.00 93.44 77 LEU A C 1
ATOM 640 O O . LEU A 1 77 ? 4.614 10.662 -6.311 1.00 93.44 77 LEU A O 1
ATOM 644 N N . TRP A 1 78 ? 6.741 10.400 -5.654 1.00 95.00 78 TRP A N 1
ATOM 645 C CA . TRP A 1 78 ? 6.785 8.968 -5.949 1.00 95.00 78 TRP A CA 1
ATOM 646 C C . TRP A 1 78 ? 5.899 8.139 -5.013 1.00 95.00 78 TRP A C 1
ATOM 648 O O . TRP A 1 78 ? 5.321 7.139 -5.449 1.00 95.00 78 TRP A O 1
ATOM 658 N N . THR A 1 79 ? 5.700 8.585 -3.769 1.00 94.56 79 THR A N 1
ATOM 659 C CA . THR A 1 79 ? 4.685 8.022 -2.864 1.00 94.56 79 THR A CA 1
ATOM 660 C C . THR A 1 79 ? 3.279 8.206 -3.439 1.00 94.56 79 THR A C 1
ATOM 662 O O . THR A 1 79 ? 2.496 7.253 -3.470 1.00 94.56 79 THR A O 1
ATOM 665 N N . GLY A 1 80 ? 2.958 9.409 -3.927 1.00 95.12 80 GLY A N 1
ATOM 666 C CA . GLY A 1 80 ? 1.678 9.731 -4.558 1.00 95.12 80 GLY A CA 1
ATOM 667 C C . GLY A 1 80 ? 1.432 8.925 -5.833 1.00 95.12 80 GLY A C 1
ATOM 668 O O . GLY A 1 80 ? 0.366 8.330 -5.987 1.00 95.12 80 GLY A O 1
ATOM 669 N N . LEU A 1 81 ? 2.439 8.817 -6.706 1.00 96.56 81 LEU A N 1
ATOM 670 C CA . LEU A 1 81 ? 2.370 8.001 -7.923 1.00 96.56 81 LEU A CA 1
ATOM 671 C C . LEU A 1 81 ? 2.176 6.518 -7.604 1.00 96.56 81 LEU A C 1
ATOM 673 O O . LEU A 1 81 ? 1.319 5.866 -8.199 1.00 96.56 81 LEU A O 1
ATOM 677 N N . SER A 1 82 ? 2.937 5.978 -6.647 1.00 97.19 82 SER A N 1
ATOM 678 C CA . SER A 1 82 ? 2.785 4.578 -6.243 1.00 97.19 82 SER A CA 1
ATOM 679 C C . SER A 1 82 ? 1.382 4.318 -5.693 1.00 97.19 82 SER A C 1
ATOM 681 O O . SER A 1 82 ? 0.723 3.362 -6.102 1.00 97.19 82 SER A O 1
ATOM 683 N N . ARG A 1 83 ? 0.882 5.215 -4.833 1.00 96.81 83 ARG A N 1
ATOM 684 C CA . ARG A 1 83 ? -0.473 5.135 -4.279 1.00 96.81 83 ARG A CA 1
ATOM 685 C C . ARG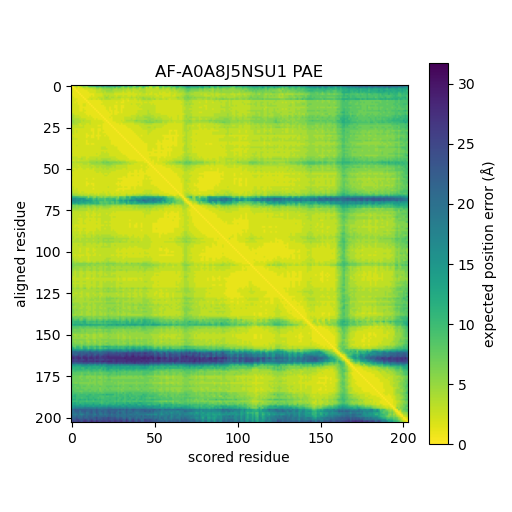 A 1 83 ? -1.530 5.184 -5.373 1.00 96.81 83 ARG A C 1
ATOM 687 O O . ARG A 1 83 ? -2.409 4.335 -5.373 1.00 96.81 83 ARG A O 1
ATOM 694 N N . HIS A 1 84 ? -1.414 6.108 -6.326 1.00 97.38 84 HIS A N 1
ATOM 695 C CA . HIS A 1 84 ? -2.339 6.219 -7.453 1.00 97.38 84 HIS A CA 1
ATOM 696 C C . HIS A 1 84 ? -2.472 4.892 -8.213 1.00 97.38 84 HIS A C 1
ATOM 698 O O . HIS A 1 84 ? -3.584 4.399 -8.420 1.00 97.38 84 HIS A O 1
ATOM 704 N N . TRP A 1 85 ? -1.341 4.278 -8.576 1.00 98.19 85 TRP A N 1
ATOM 705 C CA . TRP A 1 85 ? -1.341 2.999 -9.281 1.00 98.19 85 TRP A CA 1
ATOM 706 C C . TRP A 1 85 ? -1.921 1.870 -8.437 1.00 98.19 85 TRP A C 1
ATOM 708 O O . TRP A 1 85 ? -2.737 1.100 -8.939 1.00 98.19 85 TRP A O 1
ATOM 718 N N . TYR A 1 86 ? -1.566 1.787 -7.154 1.00 98.19 86 TYR A N 1
ATOM 719 C CA . TYR A 1 86 ? -2.095 0.749 -6.274 1.00 98.19 86 TYR A CA 1
ATOM 720 C C . TYR A 1 86 ? -3.585 0.912 -5.959 1.00 98.19 86 TYR A C 1
ATOM 722 O O . TYR A 1 86 ? -4.288 -0.098 -5.924 1.00 98.19 86 TYR A O 1
ATOM 730 N N . CYS A 1 87 ? -4.091 2.139 -5.805 1.00 97.44 87 CYS A N 1
ATOM 731 C CA . CYS A 1 87 ? -5.525 2.402 -5.670 1.00 97.44 87 CYS A CA 1
ATOM 732 C C . CYS A 1 87 ? -6.258 1.902 -6.914 1.00 97.44 87 CYS A C 1
ATOM 734 O O . CYS A 1 87 ? -7.141 1.053 -6.801 1.00 97.44 87 CYS A O 1
ATOM 736 N N . LYS A 1 88 ? -5.785 2.295 -8.104 1.00 97.56 88 LYS A N 1
ATOM 737 C CA . LYS A 1 88 ? -6.346 1.840 -9.379 1.00 97.56 88 LYS A CA 1
ATOM 738 C C . LYS A 1 88 ? -6.306 0.318 -9.539 1.00 97.56 88 LYS A C 1
ATOM 740 O O . LYS A 1 88 ? -7.286 -0.276 -9.981 1.00 97.56 88 LYS A O 1
ATOM 745 N N . ALA A 1 89 ? -5.196 -0.329 -9.183 1.00 97.31 89 ALA A N 1
ATOM 746 C CA . ALA A 1 89 ? -5.099 -1.788 -9.219 1.00 97.31 89 ALA A CA 1
ATOM 747 C C . ALA A 1 89 ? -6.108 -2.427 -8.253 1.00 97.31 89 ALA A C 1
ATOM 749 O O . ALA A 1 89 ? -6.760 -3.413 -8.595 1.00 97.31 89 ALA A O 1
ATOM 750 N N . SER A 1 90 ? -6.261 -1.853 -7.056 1.00 96.88 90 SER A N 1
ATOM 751 C CA . SER A 1 90 ? -7.173 -2.361 -6.032 1.00 96.88 90 SER A CA 1
ATOM 752 C C . SER A 1 90 ? -8.648 -2.179 -6.395 1.00 96.88 90 SER A C 1
ATOM 754 O O . SER A 1 90 ? -9.448 -3.049 -6.068 1.00 96.88 90 SER A O 1
ATOM 756 N N . ASP A 1 91 ? -9.006 -1.118 -7.123 1.00 96.69 91 ASP A N 1
ATOM 757 C CA . ASP A 1 91 ? -10.370 -0.907 -7.622 1.00 96.69 91 ASP A CA 1
ATOM 758 C C . ASP A 1 91 ? -10.742 -1.951 -8.677 1.00 96.69 91 ASP A C 1
ATOM 760 O O . ASP A 1 91 ? -11.879 -2.415 -8.747 1.00 96.69 91 ASP A O 1
ATOM 764 N N . ARG A 1 92 ? -9.760 -2.360 -9.485 1.00 96.06 92 ARG A N 1
ATOM 765 C CA . ARG A 1 92 ? -9.937 -3.365 -10.540 1.00 96.06 92 ARG A CA 1
ATOM 766 C C . ARG A 1 92 ? -9.888 -4.794 -10.016 1.00 96.06 92 ARG A C 1
ATOM 768 O O . ARG A 1 92 ? -10.547 -5.674 -10.559 1.00 96.06 92 ARG A O 1
ATOM 775 N N . SER A 1 93 ? -9.110 -5.032 -8.965 1.00 95.94 93 SER A N 1
ATOM 776 C CA . SER A 1 93 ? -8.933 -6.339 -8.330 1.00 95.94 93 SER A CA 1
ATOM 777 C C . SER A 1 93 ? -9.171 -6.258 -6.815 1.00 95.94 93 SER A C 1
ATOM 779 O O . SER A 1 93 ? -8.253 -6.530 -6.031 1.00 95.94 93 SER A O 1
ATOM 781 N N . PRO A 1 94 ? -10.405 -5.943 -6.369 1.00 97.12 94 PRO A N 1
ATOM 782 C CA . PRO A 1 94 ? -10.706 -5.690 -4.956 1.00 97.12 94 PRO A CA 1
ATOM 783 C C . PRO A 1 94 ? -10.582 -6.932 -4.071 1.00 97.12 94 PRO A C 1
ATOM 785 O O . PRO A 1 94 ? -10.599 -6.846 -2.845 1.00 97.12 94 PRO A O 1
ATOM 788 N N . THR A 1 95 ? -10.448 -8.111 -4.677 1.00 97.94 95 THR A N 1
ATOM 789 C CA . THR A 1 95 ? -10.278 -9.375 -3.964 1.00 97.94 95 THR A CA 1
ATOM 790 C C . THR A 1 95 ? -8.835 -9.670 -3.570 1.00 97.94 95 THR A C 1
ATOM 792 O O . THR A 1 95 ? -8.605 -10.627 -2.837 1.00 97.94 95 THR A O 1
ATOM 795 N N . THR A 1 96 ? -7.864 -8.894 -4.059 1.00 97.88 96 THR A N 1
ATOM 796 C CA . THR A 1 96 ? -6.435 -9.221 -3.974 1.00 97.88 96 THR A CA 1
ATOM 797 C C . THR A 1 96 ? -5.753 -8.498 -2.814 1.00 97.88 96 THR A C 1
ATOM 799 O O . THR A 1 96 ? -5.435 -7.312 -2.895 1.00 97.88 96 THR A O 1
ATOM 802 N N . GLY A 1 97 ? -5.443 -9.234 -1.745 1.00 97.75 97 GLY A N 1
ATOM 803 C CA . GLY A 1 97 ? -4.916 -8.685 -0.493 1.00 97.75 97 GLY A CA 1
ATOM 804 C C . GLY A 1 97 ? -3.594 -7.939 -0.631 1.00 97.75 97 GLY A C 1
ATOM 805 O O . GLY A 1 97 ? -3.441 -6.860 -0.062 1.00 97.75 97 GLY A O 1
ATOM 806 N N . ARG A 1 98 ? -2.657 -8.440 -1.449 1.00 97.69 98 ARG A N 1
ATOM 807 C CA . ARG A 1 98 ? -1.317 -7.830 -1.570 1.00 97.69 98 ARG A CA 1
ATOM 808 C C . ARG A 1 98 ? -1.352 -6.376 -2.061 1.00 97.69 98 ARG A C 1
ATOM 810 O O . ARG A 1 98 ? -0.454 -5.611 -1.739 1.00 97.69 98 ARG A O 1
ATOM 817 N N . LEU A 1 99 ? -2.381 -5.983 -2.818 1.00 97.81 99 LEU A N 1
ATOM 818 C CA . LEU A 1 99 ? -2.538 -4.601 -3.285 1.00 97.81 99 LEU A CA 1
ATOM 819 C C . LEU A 1 99 ? -2.787 -3.661 -2.100 1.00 97.81 99 LEU A C 1
ATOM 821 O O . LEU A 1 99 ? -2.152 -2.616 -1.982 1.00 97.81 99 LEU A O 1
ATOM 825 N N . TYR A 1 100 ? -3.637 -4.084 -1.163 1.00 98.12 100 TYR A N 1
ATOM 826 C CA . TYR A 1 100 ? -3.872 -3.358 0.082 1.00 98.12 100 TYR A CA 1
ATOM 827 C C . TYR A 1 100 ? -2.659 -3.400 1.013 1.00 98.12 100 TYR A C 1
ATOM 829 O O . TYR A 1 100 ? -2.385 -2.412 1.684 1.00 98.12 100 TYR A O 1
ATOM 837 N N . HIS A 1 101 ? -1.877 -4.484 1.017 1.00 97.88 101 HIS A N 1
ATOM 838 C CA . HIS A 1 101 ? -0.598 -4.509 1.738 1.00 97.88 101 HIS A CA 1
ATOM 839 C C . HIS A 1 101 ? 0.353 -3.406 1.256 1.00 97.88 101 HIS A C 1
ATOM 841 O O . HIS A 1 101 ? 0.900 -2.672 2.077 1.00 97.88 101 HIS A O 1
ATOM 847 N N . HIS A 1 102 ? 0.488 -3.211 -0.059 1.00 97.31 102 HIS A N 1
ATOM 848 C CA . HIS A 1 102 ? 1.296 -2.115 -0.599 1.00 97.31 102 HIS A CA 1
ATOM 849 C C . HIS A 1 102 ? 0.736 -0.732 -0.237 1.00 97.31 102 HIS A C 1
ATOM 851 O O . HIS A 1 102 ? 1.506 0.134 0.183 1.00 97.31 102 HIS A O 1
ATOM 857 N N . LEU A 1 103 ? -0.586 -0.534 -0.293 1.00 97.69 103 LEU A N 1
ATOM 858 C CA . LEU A 1 103 ? -1.221 0.708 0.173 1.00 97.69 103 LEU A CA 1
ATOM 859 C C . LEU A 1 103 ? -0.956 0.978 1.663 1.00 97.69 103 LEU A C 1
ATOM 861 O O . LEU A 1 103 ? -0.707 2.119 2.045 1.00 97.69 103 LEU A O 1
ATOM 865 N N . ALA A 1 104 ? -0.915 -0.059 2.502 1.00 96.81 104 ALA A N 1
ATOM 866 C CA . ALA A 1 104 ? -0.582 0.075 3.919 1.00 96.81 104 ALA A CA 1
ATOM 867 C C . ALA A 1 104 ? 0.873 0.521 4.154 1.00 96.81 104 ALA A C 1
ATOM 869 O O . ALA A 1 104 ? 1.156 1.267 5.094 1.00 96.81 104 ALA A O 1
ATOM 870 N N . ILE A 1 105 ? 1.814 0.099 3.306 1.00 94.88 105 ILE A N 1
ATOM 871 C CA . ILE A 1 105 ? 3.202 0.584 3.364 1.00 94.88 105 ILE A CA 1
ATOM 872 C C . ILE A 1 105 ? 3.251 2.075 3.006 1.00 94.88 105 ILE A C 1
ATOM 874 O O . ILE A 1 105 ? 3.898 2.851 3.707 1.00 94.88 105 ILE A O 1
ATOM 878 N N . LEU A 1 106 ? 2.530 2.472 1.954 1.00 95.00 106 LEU A N 1
ATOM 879 C CA . LEU A 1 106 ? 2.477 3.848 1.441 1.00 95.00 106 LEU A CA 1
ATOM 880 C C . LEU A 1 106 ? 1.676 4.806 2.331 1.00 95.00 106 LEU A C 1
ATOM 882 O O . LEU A 1 106 ? 1.801 6.019 2.198 1.00 95.00 106 LEU A O 1
ATOM 886 N N . ALA A 1 107 ? 0.859 4.281 3.245 1.00 93.94 107 ALA A N 1
ATOM 887 C CA . ALA A 1 107 ? 0.065 5.073 4.177 1.00 93.94 107 ALA A CA 1
ATOM 888 C C . ALA A 1 107 ? 0.881 5.688 5.330 1.00 93.94 107 ALA A C 1
ATOM 890 O O . ALA A 1 107 ? 0.327 6.466 6.106 1.00 93.94 107 ALA A O 1
ATOM 891 N N . ARG A 1 108 ? 2.184 5.384 5.454 1.00 90.19 108 ARG A N 1
ATOM 892 C CA . ARG A 1 108 ? 3.059 6.055 6.430 1.00 90.19 108 ARG A CA 1
ATOM 893 C C . ARG A 1 108 ? 3.080 7.575 6.191 1.00 90.19 108 ARG A C 1
ATOM 895 O O . ARG A 1 108 ? 3.076 7.996 5.037 1.00 90.19 108 ARG A O 1
ATOM 902 N N . PRO A 1 109 ? 3.139 8.391 7.257 1.00 89.69 109 PRO A N 1
ATOM 903 C CA . PRO A 1 109 ? 3.258 8.006 8.666 1.00 89.69 109 PRO A CA 1
ATOM 904 C C . PRO A 1 109 ? 1.919 7.743 9.389 1.00 89.69 109 PRO A C 1
ATOM 906 O O . PRO A 1 109 ? 1.944 7.621 10.602 1.00 89.69 109 PRO A O 1
ATOM 909 N N . ASN A 1 110 ? 0.768 7.654 8.708 1.00 91.06 110 ASN A N 1
ATOM 910 C CA . ASN A 1 110 ? -0.556 7.563 9.348 1.00 91.06 110 ASN A CA 1
ATOM 911 C C . ASN A 1 110 ? -0.896 6.120 9.794 1.00 91.06 110 ASN A C 1
ATOM 913 O O . ASN A 1 110 ? -1.330 5.319 8.958 1.00 91.06 110 ASN A O 1
ATOM 917 N N . PRO A 1 111 ? -0.756 5.766 11.089 1.00 92.38 111 PRO A N 1
ATOM 918 C CA . PRO A 1 111 ? -0.876 4.381 11.541 1.00 92.38 111 PRO A CA 1
ATOM 919 C C . PRO A 1 111 ? -2.318 3.855 11.467 1.00 92.38 111 PRO A C 1
ATOM 921 O O . PRO A 1 111 ? -2.522 2.659 11.252 1.00 92.38 111 PRO A O 1
ATOM 924 N N . LEU A 1 112 ? -3.324 4.731 11.560 1.00 91.62 112 LEU A N 1
ATOM 925 C CA . LEU A 1 112 ? -4.732 4.357 11.431 1.00 91.62 112 LEU A CA 1
ATOM 926 C C . LEU A 1 112 ? -5.057 3.890 10.002 1.00 91.62 112 LEU A C 1
ATOM 928 O O . LEU A 1 112 ? -5.673 2.839 9.806 1.00 91.62 112 LEU A O 1
ATOM 932 N N . ARG A 1 113 ? -4.570 4.614 8.984 1.00 93.50 113 ARG A N 1
ATOM 933 C CA . ARG A 1 113 ? -4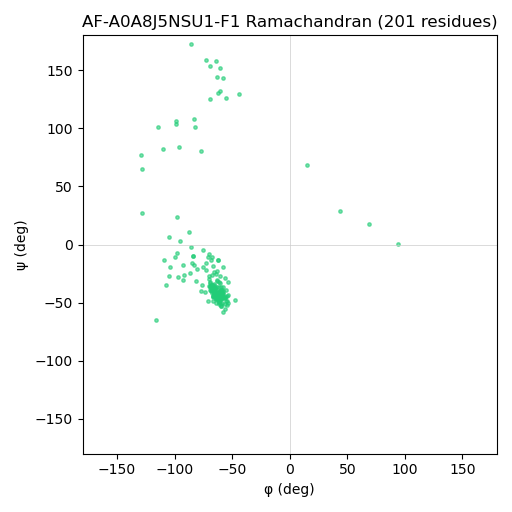.674 4.195 7.575 1.00 93.50 113 ARG A CA 1
ATOM 934 C C . ARG A 1 113 ? -3.903 2.897 7.320 1.00 93.50 113 ARG A C 1
ATOM 936 O O . ARG A 1 113 ? -4.382 2.046 6.569 1.00 93.50 113 ARG A O 1
ATOM 943 N N . GLN A 1 114 ? -2.750 2.700 7.965 1.00 95.94 114 GLN A N 1
ATOM 944 C CA . GLN A 1 114 ? -2.026 1.425 7.877 1.00 95.94 114 GLN A CA 1
ATOM 945 C C . GLN A 1 114 ? -2.839 0.262 8.457 1.00 95.94 114 GLN A C 1
ATOM 947 O O . GLN A 1 114 ? -2.946 -0.778 7.808 1.00 95.94 114 GLN A O 1
ATOM 952 N N . LEU A 1 115 ? -3.441 0.440 9.640 1.00 95.69 115 LEU A N 1
ATOM 953 C CA . LEU A 1 115 ? -4.313 -0.556 10.270 1.00 95.69 115 LEU A CA 1
ATOM 954 C C . LEU A 1 115 ? -5.475 -0.938 9.343 1.00 95.69 115 LEU A C 1
ATOM 956 O O . LEU A 1 115 ? -5.723 -2.130 9.146 1.00 95.69 115 LEU A O 1
ATOM 960 N N . TYR A 1 116 ? -6.138 0.047 8.726 1.00 95.75 116 TYR A N 1
ATOM 961 C CA . TYR A 1 116 ? -7.201 -0.193 7.745 1.00 95.75 116 TYR A CA 1
ATOM 962 C C . TYR A 1 116 ? -6.719 -1.069 6.581 1.00 95.75 116 TYR A C 1
ATOM 964 O O . TYR A 1 116 ? -7.296 -2.127 6.316 1.00 95.75 116 TYR A O 1
ATOM 972 N N . TYR A 1 117 ? -5.647 -0.663 5.898 1.00 97.62 117 TYR A N 1
ATOM 973 C CA . TYR A 1 117 ? -5.183 -1.357 4.700 1.00 97.62 117 TYR A CA 1
ATOM 974 C C . TYR A 1 117 ? -4.600 -2.746 4.999 1.00 97.62 117 TYR A C 1
ATOM 976 O O . TYR A 1 117 ? -4.887 -3.691 4.262 1.00 97.62 117 TYR A O 1
ATOM 984 N N . TYR A 1 118 ? -3.852 -2.922 6.095 1.00 97.38 118 TYR A N 1
ATOM 985 C CA . TYR A 1 118 ? -3.375 -4.250 6.499 1.00 97.38 118 TYR A CA 1
ATOM 986 C C . TYR A 1 118 ? -4.527 -5.175 6.897 1.00 97.38 118 TYR A C 1
ATOM 988 O O . TYR A 1 118 ? -4.529 -6.339 6.505 1.00 97.38 118 TYR A O 1
ATOM 996 N N . THR A 1 119 ? -5.541 -4.667 7.602 1.00 95.62 119 THR A N 1
ATOM 997 C CA . THR A 1 119 ? -6.743 -5.454 7.919 1.00 95.62 119 THR A CA 1
ATOM 998 C C . THR A 1 119 ? -7.469 -5.861 6.640 1.00 95.62 119 THR A C 1
ATOM 1000 O O . THR A 1 119 ? -7.766 -7.037 6.438 1.00 95.62 119 THR A O 1
ATOM 1003 N N . LYS A 1 120 ? -7.672 -4.922 5.708 1.00 96.75 120 LYS A N 1
ATOM 1004 C CA . LYS A 1 120 ? -8.282 -5.205 4.403 1.00 96.75 120 LYS A CA 1
ATOM 1005 C C . LYS A 1 120 ? -7.492 -6.260 3.625 1.00 96.75 120 LYS A C 1
ATOM 1007 O O . LYS A 1 120 ? -8.084 -7.198 3.106 1.00 96.75 120 LYS A O 1
ATOM 1012 N N . SER A 1 121 ? -6.162 -6.175 3.630 1.00 97.81 121 SER A N 1
ATOM 1013 C CA . SER A 1 121 ? -5.261 -7.169 3.031 1.00 97.81 121 SER A CA 1
ATOM 1014 C C . SER A 1 121 ? -5.463 -8.593 3.573 1.00 97.81 121 SER A C 1
ATOM 1016 O O . SER A 1 121 ? -5.181 -9.558 2.859 1.00 97.81 121 SER A O 1
ATOM 1018 N N . LEU A 1 122 ? -5.922 -8.742 4.819 1.00 95.88 122 LEU A N 1
ATOM 1019 C CA . LEU A 1 122 ? -6.171 -10.033 5.469 1.00 95.88 122 LEU A CA 1
ATOM 1020 C C . LEU A 1 122 ? -7.607 -10.538 5.291 1.00 95.88 122 LEU A C 1
ATOM 1022 O O . LEU A 1 122 ? -7.829 -11.744 5.349 1.00 95.88 122 LEU A O 1
ATOM 1026 N N . CYS A 1 123 ? -8.571 -9.639 5.094 1.00 95.50 123 CYS A N 1
ATOM 1027 C CA . CYS A 1 123 ? -9.996 -9.980 5.079 1.00 95.50 123 CYS A CA 1
ATOM 1028 C C . CYS A 1 123 ? -10.603 -10.124 3.676 1.00 95.50 123 CYS A C 1
ATOM 1030 O O . CYS A 1 123 ? -11.740 -10.579 3.552 1.00 95.50 123 CYS A O 1
ATOM 1032 N N . VAL A 1 124 ? -9.895 -9.727 2.617 1.00 97.50 124 VAL A N 1
ATOM 1033 C CA . VAL A 1 124 ? -10.368 -9.928 1.238 1.00 97.50 124 VAL A CA 1
ATOM 1034 C C . VAL A 1 124 ? -10.276 -11.401 0.806 1.00 97.50 124 VAL A C 1
ATOM 1036 O O . VAL A 1 124 ? -9.480 -12.150 1.372 1.00 97.50 124 VAL A O 1
ATOM 1039 N N . PRO A 1 125 ? -11.048 -11.834 -0.215 1.00 98.00 125 PRO A N 1
ATOM 1040 C CA . PRO A 1 125 ? -11.109 -13.237 -0.636 1.00 98.00 125 PRO A CA 1
ATOM 1041 C C . PRO A 1 125 ? -9.770 -13.912 -0.958 1.00 98.00 125 PRO A C 1
ATOM 1043 O O . PRO A 1 125 ? -9.635 -15.113 -0.737 1.00 98.00 125 PRO A O 1
ATOM 1046 N N . ILE A 1 126 ? -8.787 -13.171 -1.480 1.00 97.75 126 ILE A N 1
ATOM 1047 C CA . ILE A 1 126 ? -7.418 -13.654 -1.696 1.00 97.75 126 ILE A CA 1
ATOM 1048 C C . ILE A 1 126 ? -6.515 -12.934 -0.685 1.00 97.75 126 ILE A C 1
ATOM 1050 O O . ILE A 1 126 ? -5.916 -11.906 -1.021 1.00 97.75 126 ILE A O 1
ATOM 1054 N N . PRO A 1 127 ? -6.443 -13.418 0.566 1.00 97.44 127 PRO A N 1
ATOM 1055 C CA . PRO A 1 127 ? -5.720 -12.732 1.626 1.00 97.44 127 PRO A CA 1
ATOM 1056 C C . PRO A 1 127 ? -4.207 -12.778 1.397 1.00 97.44 127 PRO A C 1
ATOM 1058 O O . PRO A 1 127 ? -3.672 -13.708 0.791 1.00 97.44 127 PRO A O 1
ATOM 1061 N N . PHE A 1 128 ? -3.497 -11.786 1.933 1.00 97.44 128 PHE A N 1
ATOM 1062 C CA . PHE A 1 128 ? -2.034 -11.748 1.933 1.00 97.44 128 PHE A CA 1
ATOM 1063 C C . PHE A 1 128 ? -1.498 -11.853 3.363 1.00 97.44 128 PHE A C 1
ATOM 1065 O O . PHE A 1 128 ? -1.503 -10.883 4.120 1.00 97.44 128 PHE A O 1
ATOM 1072 N N . SER A 1 129 ? -1.049 -13.053 3.739 1.00 94.94 129 SER A N 1
ATOM 1073 C CA . SER A 1 129 ? -0.703 -13.416 5.122 1.00 94.94 129 SER A CA 1
ATOM 1074 C C . SER A 1 129 ? 0.454 -12.611 5.714 1.00 94.94 129 SER A C 1
ATOM 1076 O O . SER A 1 129 ? 0.432 -12.326 6.910 1.00 94.94 129 SER A O 1
ATOM 1078 N N . SER A 1 130 ? 1.418 -12.158 4.903 1.00 93.69 130 SER A N 1
ATOM 1079 C CA . SER A 1 130 ? 2.528 -11.307 5.370 1.00 93.69 130 SER A CA 1
ATOM 1080 C C . SER A 1 130 ? 2.064 -9.955 5.938 1.00 93.69 130 SER A C 1
ATOM 1082 O O . SER A 1 130 ? 2.828 -9.274 6.626 1.00 93.69 130 SER A O 1
ATOM 1084 N N . ALA A 1 131 ? 0.804 -9.563 5.709 1.00 94.88 131 ALA A N 1
ATOM 1085 C CA . ALA A 1 131 ? 0.211 -8.408 6.371 1.00 94.88 131 ALA A CA 1
ATOM 1086 C C . ALA A 1 131 ? 0.092 -8.581 7.894 1.00 94.88 131 ALA A C 1
ATOM 1088 O O . ALA A 1 131 ? 0.131 -7.574 8.591 1.00 94.88 131 ALA A O 1
ATOM 1089 N N . GLN A 1 132 ? 0.016 -9.810 8.424 1.00 92.44 132 GLN A N 1
ATOM 1090 C CA . GLN A 1 132 ? -0.054 -10.046 9.874 1.00 92.44 132 GLN A CA 1
ATOM 1091 C C . GLN A 1 132 ? 1.194 -9.522 10.592 1.00 92.44 132 GLN A C 1
ATOM 1093 O O . GLN A 1 132 ? 1.082 -8.723 11.516 1.00 92.44 132 GLN A O 1
ATOM 1098 N N . GLU A 1 133 ? 2.381 -9.899 10.113 1.00 91.69 133 GLU A N 1
ATOM 1099 C CA . GLU A 1 133 ? 3.659 -9.437 10.671 1.00 91.69 133 GLU A CA 1
ATOM 1100 C C . GLU A 1 133 ? 3.804 -7.912 10.552 1.00 91.69 133 GLU A C 1
ATOM 1102 O O . GLU A 1 133 ? 4.227 -7.227 11.483 1.00 91.69 133 GLU A O 1
ATOM 1107 N N . SER A 1 134 ? 3.378 -7.356 9.415 1.00 93.94 134 SER A N 1
ATOM 1108 C CA . SER A 1 134 ? 3.407 -5.908 9.191 1.00 93.94 134 SER A CA 1
ATOM 1109 C C . SER A 1 134 ? 2.472 -5.159 10.152 1.00 93.94 134 SER A C 1
ATOM 1111 O O . SER A 1 134 ? 2.817 -4.081 10.637 1.00 93.94 134 SER A O 1
ATOM 1113 N N . LEU A 1 135 ? 1.313 -5.743 10.462 1.00 93.00 135 LEU A N 1
ATOM 1114 C CA . LEU A 1 135 ? 0.321 -5.192 11.379 1.00 93.00 135 LEU A CA 1
ATOM 1115 C C . LEU A 1 135 ? 0.793 -5.229 12.838 1.00 93.00 135 LEU A C 1
ATOM 1117 O O . LEU A 1 135 ? 0.557 -4.276 13.580 1.00 93.00 135 LEU A O 1
ATOM 1121 N N . THR A 1 136 ? 1.536 -6.265 13.239 1.00 91.88 136 THR A N 1
ATOM 1122 C CA . THR A 1 136 ? 2.185 -6.321 14.559 1.00 91.88 136 THR A CA 1
ATOM 1123 C C . THR A 1 136 ? 3.084 -5.108 14.800 1.00 91.88 136 THR A C 1
ATOM 1125 O O . THR A 1 136 ? 3.072 -4.546 15.895 1.00 91.88 136 THR A O 1
ATOM 1128 N N . ASN A 1 137 ? 3.809 -4.648 13.776 1.00 92.12 137 ASN A N 1
ATOM 1129 C CA . ASN A 1 137 ? 4.634 -3.445 13.889 1.00 92.12 137 ASN A CA 1
ATOM 1130 C C . ASN A 1 137 ? 3.787 -2.188 14.128 1.00 92.12 137 ASN A C 1
ATOM 1132 O O . ASN A 1 137 ? 4.124 -1.400 15.007 1.00 92.12 137 ASN A O 1
ATOM 1136 N N . VAL A 1 138 ? 2.657 -2.033 13.425 1.00 93.31 138 VAL A N 1
ATOM 1137 C CA . VAL A 1 138 ? 1.720 -0.912 13.649 1.00 93.31 138 VAL A CA 1
ATOM 1138 C C . VAL A 1 138 ? 1.216 -0.913 15.094 1.00 93.31 138 VAL A C 1
ATOM 1140 O O . VAL A 1 138 ? 1.251 0.115 15.766 1.00 93.31 138 VAL A O 1
ATOM 1143 N N . PHE A 1 139 ? 0.831 -2.082 15.613 1.00 93.69 139 PHE A N 1
ATOM 1144 C CA . PHE A 1 139 ? 0.377 -2.227 16.996 1.00 93.69 139 PHE A CA 1
ATOM 1145 C C . PHE A 1 139 ? 1.444 -1.905 18.044 1.00 93.69 139 PHE A C 1
ATOM 1147 O O . PHE A 1 139 ? 1.106 -1.470 19.143 1.00 93.69 139 PHE A O 1
ATOM 1154 N N . ASN A 1 140 ? 2.719 -2.152 17.748 1.00 91.00 140 ASN A N 1
ATOM 1155 C CA . ASN A 1 140 ? 3.816 -1.854 18.667 1.00 91.00 140 ASN A CA 1
ATOM 1156 C C . ASN A 1 140 ? 4.229 -0.376 18.636 1.00 91.00 140 ASN A C 1
ATOM 1158 O O . ASN A 1 140 ? 4.819 0.100 19.601 1.00 91.00 140 ASN A O 1
ATOM 1162 N N . CYS A 1 141 ? 3.901 0.348 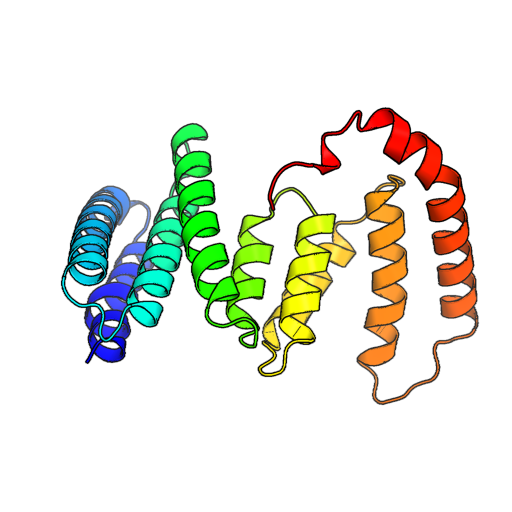17.563 1.00 90.62 141 CYS A N 1
ATOM 1163 C CA . CYS A 1 141 ? 4.169 1.780 17.442 1.00 90.62 141 CYS A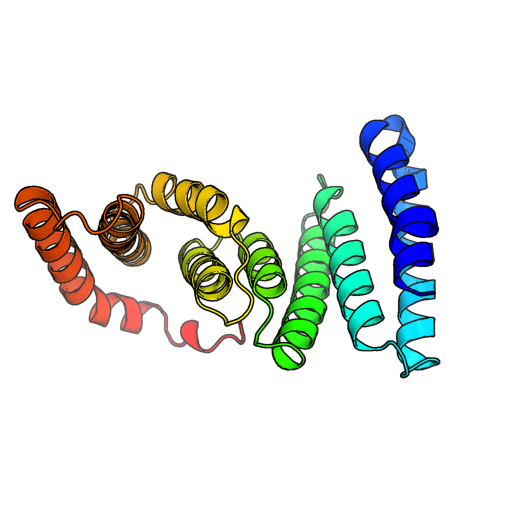 CA 1
ATOM 1164 C C . CYS A 1 141 ? 3.086 2.672 18.076 1.00 90.62 141 CYS A C 1
ATOM 1166 O O . CYS A 1 141 ? 3.362 3.843 18.324 1.00 90.62 141 CYS A O 1
ATOM 1168 N N . ALA A 1 142 ? 1.892 2.142 18.366 1.00 89.19 142 ALA A N 1
ATOM 1169 C CA . ALA A 1 142 ? 0.802 2.881 19.011 1.00 89.19 142 ALA A CA 1
ATOM 1170 C C . ALA A 1 142 ? 1.047 3.045 20.523 1.00 89.19 142 ALA A C 1
ATOM 1172 O O . ALA A 1 142 ? 0.545 2.272 21.345 1.00 89.19 142 ALA A O 1
ATOM 1173 N N . LEU A 1 143 ? 1.876 4.026 20.879 1.00 86.56 143 LEU A N 1
ATOM 1174 C CA . LEU A 1 143 ? 2.375 4.248 22.241 1.00 86.56 143 LEU A CA 1
ATOM 1175 C C . LEU A 1 143 ? 1.781 5.489 22.920 1.00 86.56 143 LEU A C 1
ATOM 1177 O O . LEU A 1 143 ? 1.945 5.655 24.129 1.00 86.56 143 LEU A O 1
ATOM 1181 N N . SER A 1 144 ? 1.118 6.371 22.173 1.00 87.81 144 SER A N 1
ATOM 1182 C CA . SER A 1 144 ? 0.517 7.588 22.715 1.00 87.81 144 SER A CA 1
ATOM 1183 C C . SER A 1 144 ? -0.898 7.342 23.258 1.00 87.81 144 SER A C 1
ATOM 1185 O O . SER A 1 144 ? -1.485 6.269 23.105 1.00 87.81 144 SER A O 1
ATOM 1187 N N . ASN A 1 145 ? -1.452 8.362 23.916 1.00 84.25 145 ASN A N 1
ATOM 1188 C CA . ASN A 1 145 ? -2.853 8.394 24.347 1.00 84.25 145 ASN A CA 1
ATOM 1189 C C . ASN A 1 145 ? -3.733 9.188 23.367 1.00 84.25 145 ASN A C 1
ATOM 1191 O O . ASN A 1 145 ? -4.767 9.723 23.770 1.00 84.25 145 ASN A O 1
ATOM 1195 N N . SER A 1 146 ? -3.312 9.310 22.102 1.00 89.94 146 SER A N 1
ATOM 1196 C CA . SER A 1 146 ? -4.163 9.884 21.063 1.00 89.94 146 SER A CA 1
ATOM 1197 C C . SER A 1 146 ? -5.399 8.996 20.829 1.00 89.94 146 SER A C 1
ATOM 1199 O O . SER A 1 146 ? -5.367 7.793 21.136 1.00 89.94 146 SER A O 1
ATOM 1201 N N . PRO A 1 147 ? -6.490 9.553 20.276 1.00 90.62 147 PRO A N 1
ATOM 1202 C CA . PRO A 1 147 ? -7.650 8.760 19.876 1.00 90.62 147 PRO A CA 1
ATOM 1203 C C . PRO A 1 147 ? -7.265 7.621 18.919 1.00 90.62 147 PRO A C 1
ATOM 1205 O O . PRO A 1 147 ? -7.655 6.474 19.141 1.00 90.62 147 PRO A O 1
ATOM 1208 N N . ASP A 1 148 ? -6.418 7.909 17.927 1.00 90.69 148 ASP A N 1
ATOM 1209 C CA . ASP A 1 148 ? -5.923 6.930 16.953 1.00 90.69 148 ASP A CA 1
ATOM 1210 C C . ASP A 1 148 ? -5.140 5.789 17.613 1.00 90.69 148 ASP A C 1
ATOM 1212 O O . ASP A 1 148 ? -5.420 4.616 17.362 1.00 90.69 148 ASP A O 1
ATOM 1216 N N . ASP A 1 149 ? -4.199 6.096 18.510 1.00 92.19 149 ASP A N 1
ATOM 1217 C CA . ASP A 1 149 ? -3.408 5.065 19.188 1.00 92.19 149 ASP A CA 1
ATOM 1218 C C . ASP A 1 149 ? -4.263 4.253 20.163 1.00 92.19 149 ASP A C 1
ATOM 1220 O O . ASP A 1 149 ? -4.089 3.038 20.275 1.00 92.19 149 ASP A O 1
ATOM 1224 N N . THR A 1 150 ? -5.235 4.887 20.827 1.00 94.06 150 THR A N 1
ATOM 1225 C CA . THR A 1 150 ? -6.215 4.184 21.669 1.00 94.06 150 THR A CA 1
ATOM 1226 C C . THR A 1 150 ? -7.014 3.182 20.830 1.00 94.06 150 THR A C 1
ATOM 1228 O O . THR A 1 150 ? -7.167 2.022 21.226 1.00 94.06 150 THR A O 1
ATOM 1231 N N . PHE A 1 151 ? -7.469 3.595 19.643 1.00 94.00 151 PHE A N 1
ATOM 1232 C CA . PHE A 1 151 ? -8.175 2.730 18.701 1.00 94.00 151 PHE A CA 1
ATOM 1233 C C . PHE A 1 151 ? -7.297 1.566 18.226 1.00 94.00 151 PHE A C 1
ATOM 1235 O O . PHE A 1 151 ? -7.732 0.410 18.253 1.00 94.00 151 PHE A O 1
ATOM 1242 N N . ILE A 1 152 ? -6.046 1.839 17.845 1.00 95.00 152 ILE A N 1
ATOM 1243 C CA . ILE A 1 152 ? -5.089 0.822 17.390 1.00 95.00 152 ILE A CA 1
ATOM 1244 C C . ILE A 1 152 ? -4.782 -0.184 18.509 1.00 95.00 152 ILE A C 1
ATOM 1246 O O . ILE A 1 152 ? -4.775 -1.393 18.266 1.00 95.00 152 ILE A O 1
ATOM 1250 N N . ARG A 1 153 ? -4.588 0.279 19.749 1.00 94.25 153 ARG A N 1
ATOM 1251 C CA . ARG A 1 153 ? -4.360 -0.584 20.921 1.00 94.25 153 ARG A CA 1
ATOM 1252 C C . ARG A 1 153 ? -5.563 -1.472 21.229 1.00 94.25 153 ARG A C 1
ATOM 1254 O O . ARG A 1 153 ? -5.377 -2.653 21.509 1.00 94.25 153 ARG A O 1
ATOM 1261 N N . ALA A 1 154 ? -6.787 -0.956 21.114 1.00 93.38 154 ALA A N 1
ATOM 1262 C CA . ALA A 1 154 ? -7.988 -1.778 21.260 1.00 93.38 154 ALA A CA 1
ATOM 1263 C C . ALA A 1 154 ? -8.036 -2.888 20.189 1.00 93.38 154 ALA A C 1
ATOM 1265 O O . ALA A 1 154 ? -8.310 -4.049 20.499 1.00 93.38 154 ALA A O 1
ATOM 1266 N N . HIS A 1 155 ? -7.685 -2.564 18.940 1.00 91.75 155 HIS A N 1
ATOM 1267 C CA . HIS A 1 155 ? -7.624 -3.540 17.846 1.00 91.75 155 HIS A CA 1
ATOM 1268 C C . HIS A 1 155 ? -6.519 -4.582 18.035 1.00 91.75 155 HIS A C 1
ATOM 1270 O O . HIS A 1 155 ? -6.737 -5.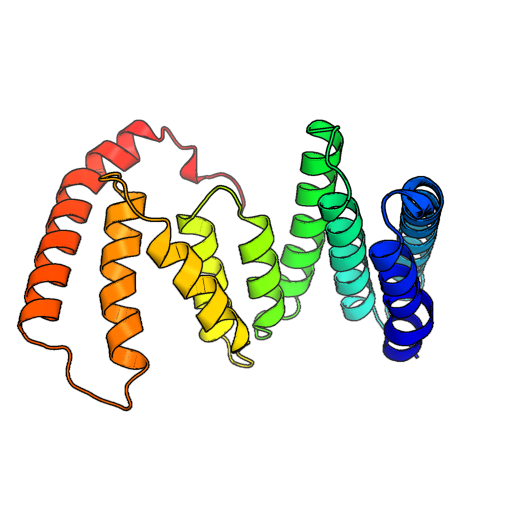748 17.706 1.00 91.75 155 HIS A O 1
ATOM 1276 N N . LYS A 1 156 ? -5.372 -4.214 18.621 1.00 92.88 156 LYS A N 1
ATOM 1277 C CA . LYS A 1 156 ? -4.298 -5.160 18.969 1.00 92.88 156 LYS A CA 1
ATOM 1278 C C . LYS A 1 156 ? -4.819 -6.320 19.819 1.00 92.88 156 LYS A C 1
ATOM 1280 O O . LYS A 1 156 ? -4.458 -7.470 19.563 1.00 92.88 156 LYS A O 1
ATOM 1285 N N . ILE A 1 157 ? -5.672 -6.030 20.805 1.00 90.56 157 ILE A N 1
ATOM 1286 C CA . ILE A 1 157 ? -6.246 -7.044 21.701 1.00 90.56 157 ILE A CA 1
ATOM 1287 C C . ILE A 1 157 ? -7.123 -8.017 20.904 1.00 90.56 157 ILE A C 1
ATOM 1289 O O . ILE A 1 157 ? -6.970 -9.232 21.021 1.00 90.56 157 ILE A O 1
ATOM 1293 N N . LEU A 1 158 ? -7.987 -7.494 20.031 1.00 85.12 158 LEU A N 1
ATOM 1294 C CA . LEU A 1 158 ? -8.851 -8.319 19.182 1.00 85.12 158 LEU A CA 1
ATOM 1295 C C . LEU A 1 158 ? -8.036 -9.200 18.224 1.00 85.12 158 LEU A C 1
ATOM 1297 O O . LEU A 1 158 ? -8.310 -10.391 18.105 1.00 85.12 158 LEU A O 1
ATOM 1301 N N . PHE A 1 159 ? -6.995 -8.650 17.597 1.00 84.12 159 PHE A N 1
ATOM 1302 C CA . PHE A 1 159 ? -6.140 -9.395 16.669 1.00 84.12 159 PHE A CA 1
ATOM 1303 C C . PHE A 1 159 ? -5.303 -10.483 17.352 1.00 84.12 159 PHE A C 1
ATOM 1305 O O . PHE A 1 159 ? -5.162 -11.575 16.805 1.00 84.12 159 PHE A O 1
ATOM 1312 N N . SER A 1 160 ? -4.795 -10.224 18.558 1.00 77.50 160 SER A N 1
ATOM 1313 C CA . SER A 1 160 ? -3.979 -11.195 19.307 1.00 77.50 160 SER A CA 1
ATOM 1314 C C . SER A 1 160 ? -4.791 -12.413 19.764 1.00 77.50 160 SER A C 1
ATOM 1316 O O . SER A 1 160 ? -4.247 -13.499 19.927 1.00 77.50 160 SER A O 1
ATOM 1318 N N . THR A 1 161 ? -6.107 -12.258 19.941 1.00 62.50 161 THR A N 1
ATOM 1319 C CA . THR A 1 161 ? -6.993 -13.356 20.368 1.00 62.50 161 THR A CA 1
ATOM 1320 C C . THR A 1 161 ? -7.454 -14.254 19.217 1.00 62.50 161 THR A C 1
ATOM 1322 O O . THR A 1 161 ? -7.870 -15.382 19.458 1.00 62.50 161 THR A O 1
ATOM 1325 N N . GLN A 1 162 ? -7.353 -13.800 17.961 1.00 59.06 162 GLN A N 1
ATOM 1326 C CA . GLN A 1 162 ? -7.710 -14.608 16.787 1.00 59.06 162 GLN A CA 1
ATOM 1327 C C . GLN A 1 162 ? -6.563 -15.491 16.276 1.00 59.06 162 GLN A C 1
ATOM 1329 O O . GLN A 1 162 ? -6.833 -16.508 15.637 1.00 59.06 162 GLN A O 1
ATOM 1334 N N . SER A 1 163 ? -5.297 -15.142 16.545 1.00 54.38 163 SER A N 1
ATOM 1335 C CA . SER A 1 163 ? -4.138 -15.923 16.076 1.00 54.38 163 SER A CA 1
ATOM 1336 C C . SER A 1 163 ? -3.952 -17.253 16.813 1.00 54.38 163 SER A C 1
ATOM 1338 O O . SER A 1 163 ? -3.347 -18.177 16.272 1.00 54.38 163 SER A O 1
ATOM 1340 N N . GLU A 1 164 ? -4.493 -17.384 18.024 1.00 51.47 164 GLU A N 1
ATOM 1341 C CA . GLU A 1 164 ? -4.500 -18.630 18.790 1.00 51.47 164 GLU A CA 1
ATOM 1342 C C . GLU A 1 164 ? -5.830 -19.366 18.580 1.00 51.47 164 GLU A C 1
ATOM 1344 O O . GLU A 1 164 ? -6.765 -19.203 19.354 1.00 51.47 164 GLU A O 1
ATOM 1349 N N . TYR A 1 165 ? -5.932 -20.143 17.493 1.00 48.00 165 TYR A N 1
ATOM 1350 C CA . TYR A 1 165 ? -6.897 -21.237 17.261 1.00 48.00 165 TYR A CA 1
ATOM 1351 C C . TYR A 1 165 ? -8.127 -21.300 18.203 1.00 48.00 165 TYR A C 1
ATOM 1353 O O . TYR A 1 165 ? -8.279 -22.231 18.994 1.00 48.00 165 TYR A O 1
ATOM 1361 N N . GLY A 1 166 ? -9.043 -20.330 18.101 1.00 52.81 166 GLY A N 1
ATOM 1362 C CA . GLY A 1 166 ? -10.337 -20.365 18.795 1.00 52.81 166 GLY A CA 1
ATOM 1363 C C . GLY A 1 166 ? -10.291 -20.211 20.322 1.00 52.81 166 GLY A C 1
ATOM 1364 O O . GLY A 1 166 ? -11.277 -20.538 20.988 1.00 52.81 166 GLY A O 1
ATOM 1365 N N . VAL A 1 167 ? -9.191 -19.718 20.897 1.00 58.47 167 VAL A N 1
ATOM 1366 C CA . VAL A 1 167 ? -9.110 -19.430 22.333 1.00 58.47 167 VAL A CA 1
ATOM 1367 C C . VAL A 1 167 ? -10.013 -18.238 22.659 1.00 58.47 167 VAL A C 1
ATOM 1369 O O . VAL A 1 167 ? -9.923 -17.161 22.073 1.00 58.47 167 VAL A O 1
ATOM 1372 N N . ARG A 1 168 ? -10.929 -18.435 23.613 1.00 66.19 168 ARG A N 1
ATOM 1373 C CA . ARG A 1 168 ? -11.736 -17.350 24.186 1.00 66.19 168 ARG A CA 1
ATOM 1374 C C . ARG A 1 168 ? -10.797 -16.270 24.726 1.00 66.19 168 ARG A C 1
ATOM 1376 O O . ARG A 1 168 ? -9.950 -16.572 25.562 1.00 66.19 168 ARG A O 1
ATOM 1383 N N . MET A 1 169 ? -10.998 -15.025 24.292 1.00 77.06 169 MET A N 1
ATOM 1384 C CA . MET A 1 169 ? -10.336 -13.848 24.862 1.00 77.06 169 MET A CA 1
ATOM 1385 C C . MET A 1 169 ? -10.348 -13.917 26.396 1.00 77.06 169 MET A C 1
ATOM 1387 O O . MET A 1 169 ? -11.401 -14.156 26.994 1.00 77.06 169 MET A O 1
ATOM 1391 N N . SER A 1 170 ? -9.180 -13.722 27.020 1.00 84.62 170 SER A N 1
ATOM 1392 C CA . SER A 1 170 ? -9.060 -13.746 28.480 1.00 84.62 170 SER A CA 1
ATOM 1393 C C . SER A 1 170 ? -9.932 -12.659 29.118 1.00 84.62 170 SER A C 1
ATOM 1395 O O . SER A 1 170 ? -10.170 -11.611 28.514 1.00 84.62 170 SER A O 1
ATOM 1397 N N . GLU A 1 171 ? -10.396 -12.883 30.349 1.00 86.06 171 GLU A N 1
ATOM 1398 C CA . GLU A 1 171 ? -11.206 -11.891 31.069 1.00 86.06 171 GLU A CA 1
ATOM 1399 C C . GLU A 1 171 ? -10.460 -10.555 31.221 1.00 86.06 171 GLU A C 1
ATOM 1401 O O . GLU A 1 171 ? -11.038 -9.497 30.994 1.00 86.06 171 GLU A O 1
ATOM 1406 N N . ASN A 1 172 ? -9.154 -10.603 31.495 1.00 89.19 172 ASN A N 1
ATOM 1407 C CA . ASN A 1 172 ? -8.321 -9.406 31.612 1.00 89.19 172 ASN A CA 1
ATOM 1408 C C . ASN A 1 172 ? -8.228 -8.649 30.281 1.00 89.19 172 ASN A C 1
ATOM 1410 O O . ASN A 1 172 ? -8.445 -7.442 30.252 1.00 89.19 172 ASN A O 1
ATOM 1414 N N . SER A 1 173 ? -7.978 -9.356 29.174 1.00 89.12 173 SER A N 1
ATOM 1415 C CA . SER A 1 173 ? -7.948 -8.758 27.831 1.00 89.12 173 SER A CA 1
ATOM 1416 C C . SER A 1 173 ? -9.300 -8.149 27.455 1.00 89.12 173 SER A C 1
ATOM 1418 O O . SER A 1 173 ? -9.358 -7.096 26.828 1.00 89.12 173 SER A O 1
ATOM 1420 N N . ARG A 1 174 ? -10.403 -8.785 27.869 1.00 89.12 174 ARG A N 1
ATOM 1421 C CA . ARG A 1 174 ? -11.753 -8.256 27.664 1.00 89.12 174 ARG A CA 1
ATOM 1422 C C . ARG A 1 174 ? -11.967 -6.949 28.421 1.00 89.12 174 ARG A C 1
ATOM 1424 O O . ARG A 1 174 ? -12.507 -6.010 27.845 1.00 89.12 174 ARG A O 1
ATOM 1431 N N . ILE A 1 175 ? -11.575 -6.897 29.693 1.00 93.00 175 ILE A N 1
ATOM 1432 C CA . ILE A 1 175 ? -11.687 -5.692 30.524 1.00 93.00 175 ILE A CA 1
ATOM 1433 C C . ILE A 1 175 ? -10.853 -4.560 29.915 1.00 93.00 175 ILE A C 1
ATOM 1435 O O . ILE A 1 175 ? -11.392 -3.482 29.678 1.00 93.00 175 ILE A O 1
ATOM 1439 N N . GLU A 1 176 ? -9.593 -4.832 29.569 1.00 93.19 176 GLU A N 1
ATOM 1440 C CA . GLU A 1 176 ? -8.694 -3.852 28.948 1.00 93.19 176 GLU A CA 1
ATOM 1441 C C . GLU A 1 176 ? -9.266 -3.310 27.627 1.00 93.19 176 GLU A C 1
ATOM 1443 O O . GLU A 1 176 ? -9.295 -2.099 27.403 1.00 93.19 176 GLU A O 1
ATOM 1448 N N . PHE A 1 177 ? -9.800 -4.186 26.768 1.00 93.56 177 PHE A N 1
ATOM 1449 C CA . PHE A 1 177 ? -10.471 -3.768 25.537 1.00 93.56 177 PHE A CA 1
ATOM 1450 C C . PHE A 1 177 ? -11.656 -2.833 25.814 1.00 93.56 177 PHE A C 1
ATOM 1452 O O . PHE A 1 177 ? -11.792 -1.803 25.154 1.00 93.56 177 PHE A O 1
ATOM 1459 N N . LEU A 1 178 ? -12.513 -3.166 26.785 1.00 94.50 178 LEU A N 1
ATOM 1460 C CA . LEU A 1 178 ? -13.679 -2.349 27.131 1.00 94.50 178 LEU A CA 1
ATOM 1461 C C . LEU A 1 178 ? -13.282 -0.977 27.693 1.00 94.50 178 LEU A C 1
ATOM 1463 O O . LEU A 1 178 ? -13.968 0.012 27.422 1.00 94.50 178 LEU A O 1
ATOM 1467 N N . GLU A 1 179 ? -12.193 -0.902 28.456 1.00 95.06 179 GLU A N 1
ATOM 1468 C CA . GLU A 1 179 ? -11.644 0.358 28.962 1.00 95.06 179 GLU A CA 1
ATOM 1469 C C . GLU A 1 179 ? -11.111 1.234 27.825 1.00 95.06 179 GLU A C 1
ATOM 1471 O O . GLU A 1 179 ? -11.499 2.401 27.726 1.00 95.06 179 GLU A O 1
ATOM 1476 N N . LEU A 1 180 ? -10.304 0.666 26.922 1.00 95.06 180 LEU A N 1
ATOM 1477 C CA . LEU A 1 180 ? -9.789 1.376 25.747 1.00 95.06 180 LEU A CA 1
ATOM 1478 C C . LEU A 1 180 ? -10.917 1.839 24.820 1.00 95.06 180 LEU A C 1
ATOM 1480 O O . LEU A 1 180 ? -10.916 2.986 24.377 1.00 95.06 180 LEU A O 1
ATOM 1484 N N . ALA A 1 181 ? -11.910 0.985 24.564 1.00 93.94 181 ALA A N 1
ATOM 1485 C CA . ALA A 1 181 ? -13.059 1.328 23.732 1.00 93.94 181 ALA A CA 1
ATOM 1486 C C . ALA A 1 181 ? -13.866 2.486 24.335 1.00 93.94 181 ALA A C 1
ATOM 1488 O O . ALA A 1 181 ? -14.230 3.424 23.628 1.00 93.94 181 ALA A O 1
ATOM 1489 N N . ARG A 1 182 ? -14.107 2.465 25.653 1.00 95.31 182 ARG A N 1
ATOM 1490 C CA . ARG A 1 182 ? -14.794 3.560 26.351 1.00 95.31 182 ARG A CA 1
ATOM 1491 C C . ARG A 1 182 ? -13.992 4.855 26.290 1.00 95.31 182 ARG A C 1
ATOM 1493 O O . ARG A 1 182 ? -14.566 5.910 26.037 1.00 95.31 182 ARG A O 1
ATOM 1500 N N . HIS A 1 183 ? -12.682 4.774 26.513 1.00 93.94 183 HIS A N 1
ATOM 1501 C CA . HIS A 1 183 ? -11.791 5.925 26.428 1.00 93.94 183 HIS A CA 1
ATOM 1502 C C . HIS A 1 183 ? -11.814 6.550 25.027 1.00 93.94 183 HIS A C 1
ATOM 1504 O O . HIS A 1 183 ? -12.012 7.755 24.908 1.00 93.94 183 HIS A O 1
ATOM 1510 N N . PHE A 1 184 ? -11.706 5.731 23.978 1.00 93.81 184 PHE A N 1
ATOM 1511 C CA . PHE A 1 184 ? -11.802 6.180 22.589 1.00 93.81 184 PHE A CA 1
ATOM 1512 C C . PHE A 1 184 ? -13.141 6.869 22.293 1.00 93.81 184 PHE A C 1
ATOM 1514 O O . PHE A 1 184 ? -13.152 7.989 21.791 1.00 93.81 184 PHE A O 1
ATOM 1521 N N . ILE A 1 185 ? -14.268 6.242 22.655 1.00 94.00 185 ILE A N 1
ATOM 1522 C CA . ILE A 1 185 ? -15.610 6.800 22.419 1.00 94.00 185 ILE A CA 1
ATOM 1523 C C . ILE A 1 185 ? -15.766 8.168 23.096 1.00 94.00 185 ILE A C 1
ATOM 1525 O O . ILE A 1 185 ? -16.282 9.094 22.481 1.00 94.00 185 ILE A O 1
ATOM 1529 N N . ASN A 1 186 ? -15.269 8.324 24.326 1.00 93.94 186 ASN A N 1
ATOM 1530 C CA . ASN A 1 186 ? -15.344 9.595 25.052 1.00 93.94 186 ASN A CA 1
ATOM 1531 C C . ASN A 1 186 ? -14.523 10.724 24.404 1.00 93.94 186 ASN A C 1
ATOM 1533 O O . ASN A 1 186 ? -14.802 11.894 24.653 1.00 93.94 186 ASN A O 1
ATOM 1537 N N . GLN A 1 187 ? -13.497 10.393 23.616 1.00 92.12 187 GLN A N 1
ATOM 1538 C CA . GLN A 1 187 ? -12.660 11.370 22.913 1.00 92.12 187 GLN A CA 1
ATOM 1539 C C . GLN A 1 187 ? -13.143 11.660 21.487 1.00 92.12 187 GLN A C 1
ATOM 1541 O O . GLN A 1 187 ? -12.739 12.666 20.901 1.00 92.12 187 GLN A O 1
ATOM 1546 N N . LEU A 1 188 ? -13.983 10.788 20.923 1.00 89.19 188 LEU A N 1
ATOM 1547 C CA . LEU A 1 188 ? -14.302 10.770 19.499 1.00 89.19 188 LEU A CA 1
ATOM 1548 C C . LEU A 1 188 ? -14.970 12.063 19.019 1.00 89.19 188 LEU A C 1
ATOM 1550 O O . LEU A 1 188 ? -14.545 12.619 18.010 1.00 89.19 188 LEU A O 1
ATOM 1554 N N . ASP A 1 189 ? -15.967 12.568 19.749 1.00 89.50 189 ASP A N 1
ATOM 1555 C CA . ASP A 1 189 ? -16.709 13.770 19.346 1.00 89.50 189 ASP A CA 1
ATOM 1556 C C . ASP A 1 189 ? -15.799 15.004 19.272 1.00 89.50 189 ASP A C 1
ATOM 1558 O O . ASP A 1 189 ? -15.810 15.738 18.280 1.00 89.50 189 ASP A O 1
ATOM 1562 N N . SER A 1 190 ? -14.959 15.201 20.293 1.00 89.31 190 SER A N 1
ATOM 1563 C CA . SER A 1 190 ? -13.977 16.290 20.328 1.00 89.31 190 SER A CA 1
ATOM 1564 C C . SER A 1 190 ? -12.958 16.154 19.199 1.00 89.31 190 SER A C 1
ATOM 1566 O O . SER A 1 190 ? -12.667 17.128 18.511 1.00 89.31 190 SER A O 1
ATOM 1568 N N . HIS A 1 191 ? -12.467 14.936 18.959 1.00 86.44 191 HIS A N 1
ATOM 1569 C CA . HIS A 1 191 ? -11.493 14.672 17.906 1.00 86.44 191 HIS A CA 1
ATOM 1570 C C . HIS A 1 191 ? -12.060 14.941 16.501 1.00 86.44 191 HIS A C 1
ATOM 1572 O O . HIS A 1 191 ? -11.409 15.589 15.681 1.00 86.44 191 HIS A O 1
ATOM 1578 N N . ILE A 1 192 ? -13.301 14.520 16.228 1.00 84.94 192 ILE A N 1
ATOM 1579 C CA . ILE A 1 192 ? -13.991 14.810 14.960 1.00 84.94 192 ILE A CA 1
ATOM 1580 C C . ILE A 1 192 ? -14.182 16.322 14.776 1.00 84.94 192 ILE A C 1
ATOM 1582 O O . ILE A 1 192 ? -13.984 16.835 13.671 1.00 84.94 192 ILE A O 1
ATOM 1586 N N . ALA A 1 193 ? -14.548 17.045 15.840 1.00 86.62 193 ALA A N 1
ATOM 1587 C CA . ALA A 1 193 ? -14.725 18.495 15.793 1.00 86.62 193 ALA A CA 1
ATOM 1588 C C . ALA A 1 193 ? -13.406 19.241 15.506 1.00 86.62 193 ALA A C 1
ATOM 1590 O O . ALA A 1 193 ? -13.401 20.222 14.758 1.00 86.62 193 ALA A O 1
ATOM 1591 N N . GLU A 1 194 ? -12.287 18.767 16.060 1.00 85.19 194 GLU A N 1
ATOM 1592 C CA . GLU A 1 194 ? -10.952 19.338 15.846 1.00 85.19 194 GLU A CA 1
ATOM 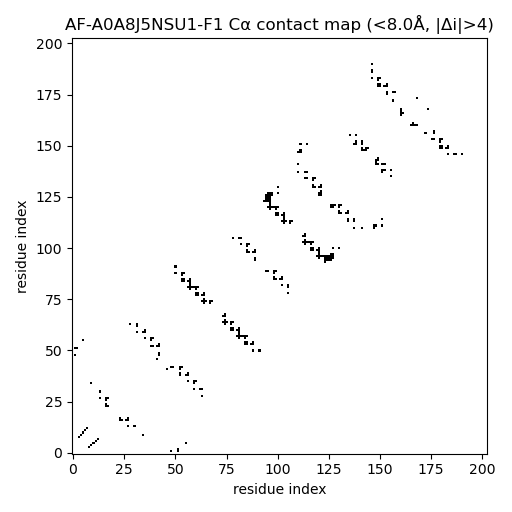1593 C C . GLU A 1 194 ? -10.438 19.145 14.414 1.00 85.19 194 GLU A C 1
ATOM 1595 O O . GLU A 1 194 ? -9.808 20.052 13.871 1.00 85.19 194 GLU A O 1
ATOM 1600 N N . MET A 1 195 ? -10.765 18.018 13.775 1.00 76.75 195 MET A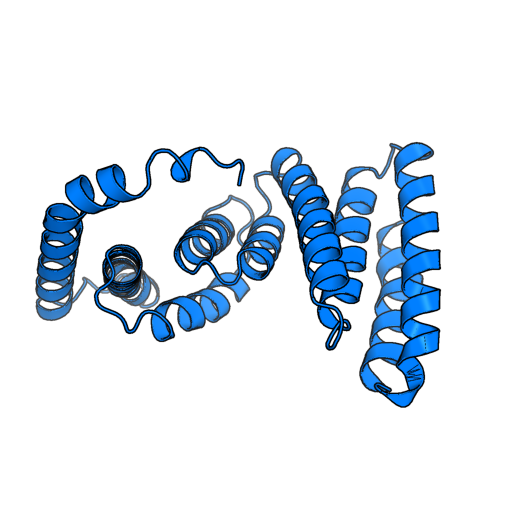 N 1
ATOM 1601 C CA . MET A 1 195 ? -10.303 17.668 12.424 1.00 76.75 195 MET A CA 1
ATOM 1602 C C . MET A 1 195 ? -10.908 18.524 11.296 1.00 76.75 195 MET A C 1
ATOM 1604 O O . MET A 1 195 ? -10.500 18.378 10.151 1.00 76.75 195 MET A O 1
ATOM 1608 N N . LYS A 1 196 ? -11.901 19.391 11.565 1.00 73.25 196 LYS A N 1
ATOM 1609 C CA . LYS A 1 196 ? -12.444 20.417 10.635 1.00 73.25 196 LYS A CA 1
ATOM 1610 C C . LYS A 1 196 ? -12.696 19.986 9.171 1.00 73.25 196 LYS A C 1
ATOM 1612 O O . LYS A 1 196 ? -12.677 20.822 8.272 1.00 73.25 196 LYS A O 1
ATOM 1617 N N . GLY A 1 197 ? -12.991 18.711 8.913 1.00 64.38 197 GLY A N 1
ATOM 1618 C CA . GLY A 1 197 ? -13.238 18.199 7.557 1.00 64.38 197 GLY A CA 1
ATOM 1619 C C . GLY A 1 197 ? -12.026 17.591 6.842 1.00 64.38 197 GLY A C 1
ATOM 1620 O O . GLY A 1 197 ? -12.198 17.079 5.742 1.00 64.38 197 GLY A O 1
ATOM 1621 N N . GLU A 1 198 ? -10.842 17.543 7.459 1.00 63.88 198 GLU A N 1
ATOM 1622 C CA . GLU A 1 198 ? -9.648 16.855 6.922 1.00 63.88 198 GLU A CA 1
ATOM 1623 C C . GLU A 1 198 ? -9.855 15.334 6.754 1.00 63.88 198 GLU A C 1
ATOM 1625 O O . GLU A 1 198 ? -9.114 14.658 6.044 1.00 63.88 198 GLU A O 1
ATOM 1630 N N . TRP A 1 199 ? -10.923 14.778 7.333 1.00 62.88 199 TRP A N 1
ATOM 1631 C CA . TRP A 1 199 ? -11.359 13.399 7.094 1.00 62.88 199 TRP A CA 1
ATOM 1632 C C . TRP A 1 199 ? -11.969 13.164 5.698 1.00 62.88 199 TRP A C 1
ATOM 1634 O O . TRP A 1 199 ? -12.190 12.012 5.331 1.00 62.88 199 TRP A O 1
ATOM 1644 N N . LEU A 1 200 ? -12.246 14.222 4.922 1.00 60.81 200 LEU A N 1
ATOM 1645 C CA . LEU A 1 200 ? -12.778 14.140 3.553 1.00 60.81 200 LEU A CA 1
ATOM 1646 C C . LEU A 1 200 ? -11.694 13.977 2.479 1.00 60.81 200 LEU A C 1
ATOM 1648 O O . LEU A 1 200 ? -12.031 13.867 1.298 1.00 60.81 200 LEU A O 1
ATOM 1652 N N . GLU A 1 201 ? -10.410 13.973 2.846 1.00 56.75 201 GLU A N 1
ATOM 1653 C CA . GLU A 1 201 ? -9.350 13.746 1.868 1.00 56.75 201 GLU A CA 1
ATOM 1654 C C . GLU A 1 201 ? -9.478 12.350 1.230 1.00 56.75 201 GLU A C 1
ATOM 1656 O O . GLU A 1 201 ? -9.598 11.354 1.954 1.00 56.75 201 GLU A O 1
ATOM 1661 N N . PRO A 1 202 ? -9.442 12.242 -0.113 1.00 48.41 202 PRO A N 1
ATOM 1662 C CA . PRO A 1 202 ? -9.472 10.950 -0.784 1.00 48.41 202 PRO A CA 1
ATOM 1663 C C . PRO A 1 202 ? -8.259 10.101 -0.364 1.00 48.41 202 PRO A C 1
ATOM 1665 O O . PRO A 1 202 ? -7.127 10.585 -0.311 1.00 48.41 202 PRO A O 1
ATOM 1668 N N . GLY A 1 203 ? -8.531 8.841 -0.002 1.00 47.06 203 GLY A N 1
ATOM 1669 C CA . GLY A 1 203 ? -7.552 7.874 0.516 1.00 47.06 203 GLY A CA 1
ATOM 1670 C C . GLY A 1 203 ? -6.528 7.377 -0.497 1.00 47.06 203 GLY A C 1
ATOM 1671 O O . GLY A 1 203 ? -6.857 7.310 -1.701 1.00 47.06 203 GLY A O 1
#

Secondary structure (DSSP, 8-state):
-HHHIIIIIIIHHHHHHHTTTTTTHHHHHHHHHHHHHHHHHHHHH-GGGHHHHHHHHHHHHHHHHHT-SS-HHHHHHHHHHHHHHHHHHHHH-TTBHHHHHHHHHHTTT-HHHHHHHHHHHHHSSB--TTHHHHHHHHHHH--S-SHHHHHHHHHHHHHHHHSSTT----HHHHHHHHHHHHHHHHHHHHHHHHTTTGGGS--